Protein AF-A0A182IEP3-F1 (afdb_monomer)

Organism: Anopheles arabiensis (NCBI:txid7173)

Nearest PDB structures (foldseek):
  6s7x-assembly1_B  TM=7.080E-01  e=1.665E-01  Drosophila melanogaster
  6taq-assembly1_A  TM=7.705E-01  e=8.212E-01  Drosophila melanogaster
  8puh-assembly1_B  TM=6.294E-01  e=1.318E+00  Human T-cell leukemia virus type I
  4ph1-assembly3_C  TM=5.288E-01  e=9.828E+00  Bovine leukemia virus

Radius of gyration: 22.35 Å; Cα contacts (8 Å, |Δi|>4): 323; chains: 1; bounding box: 58×47×61 Å

Solvent-accessible surface area (backbone atoms only — not comparable to full-atom values): 13258 Å² total; per-residue (Å²): 131,85,78,82,77,79,76,49,74,64,20,59,51,36,58,76,75,45,78,85,70,59,65,77,39,44,55,57,52,88,52,34,67,60,46,51,49,53,51,55,52,50,34,66,50,36,61,57,49,62,70,56,48,50,54,37,48,66,72,20,39,31,71,57,39,32,63,76,38,46,67,47,69,74,72,68,58,58,56,67,60,50,52,48,52,48,38,76,72,33,45,68,93,57,50,69,59,29,38,31,25,42,63,58,34,60,77,69,68,56,67,59,51,81,47,63,42,79,47,78,47,90,90,77,46,74,49,78,29,75,81,9,30,37,29,56,53,74,47,54,31,88,97,38,80,90,55,66,44,80,46,68,77,32,31,33,34,86,66,76,85,50,73,68,42,67,44,62,38,68,62,47,29,73,74,35,78,87,48,52,85,53,97,67,75,60,44,70,77,43,57,63,61,65,49,85,12,57,78,51,36,84,45,68,44,76,76,47,75,50,71,88,51,96,91,49,80,71,48,66,33,33,78,52,78

Structure (mmCIF, N/CA/C/O backbone):
data_AF-A0A182IEP3-F1
#
_entry.id   AF-A0A182IEP3-F1
#
loop_
_atom_site.group_PDB
_atom_site.id
_atom_site.type_symbol
_atom_site.label_atom_id
_atom_site.label_alt_id
_atom_site.label_comp_id
_atom_site.label_asym_id
_atom_site.label_entity_id
_atom_site.label_seq_id
_atom_site.pdbx_PDB_ins_code
_atom_site.Cartn_x
_atom_site.Cartn_y
_atom_site.Cartn_z
_atom_site.occupancy
_atom_site.B_iso_or_equiv
_atom_site.auth_seq_id
_atom_site.auth_comp_id
_atom_site.auth_asym_id
_atom_site.auth_atom_id
_atom_site.pdbx_PDB_model_num
ATOM 1 N N . GLN A 1 1 ? 34.408 17.256 -21.294 1.00 32.12 1 GLN A N 1
ATOM 2 C CA . GLN A 1 1 ? 34.320 16.349 -22.455 1.00 32.12 1 GLN A CA 1
ATOM 3 C C . GLN A 1 1 ? 32.992 15.626 -22.332 1.00 32.12 1 GLN A C 1
ATOM 5 O O . GLN A 1 1 ? 32.860 14.790 -21.449 1.00 32.12 1 GLN A O 1
ATOM 10 N N . GLU A 1 2 ? 31.984 16.029 -23.106 1.00 37.38 2 GLU A N 1
ATOM 11 C CA . GLU A 1 2 ? 30.712 15.303 -23.179 1.00 37.38 2 GLU A CA 1
ATOM 12 C C . GLU A 1 2 ? 30.979 13.956 -23.853 1.00 37.38 2 GLU A C 1
ATOM 14 O O . GLU A 1 2 ? 31.401 13.904 -25.007 1.00 37.38 2 GLU A O 1
ATOM 19 N N . GLN A 1 3 ? 30.809 12.862 -23.113 1.00 38.88 3 GLN A N 1
ATOM 20 C CA . GLN A 1 3 ? 30.812 11.526 -23.694 1.00 38.88 3 GLN A CA 1
ATOM 21 C C . GLN A 1 3 ? 29.573 11.411 -24.585 1.00 38.88 3 GLN A C 1
ATOM 23 O O . GLN A 1 3 ? 28.452 11.309 -24.091 1.00 38.88 3 GLN A O 1
ATOM 28 N N . THR A 1 4 ? 29.760 11.447 -25.903 1.00 47.28 4 THR A N 1
ATOM 29 C CA . THR A 1 4 ? 28.703 11.108 -26.858 1.00 47.28 4 THR A CA 1
ATOM 30 C C . THR A 1 4 ? 28.400 9.623 -26.714 1.00 47.28 4 THR A C 1
ATOM 32 O O . THR A 1 4 ? 29.113 8.777 -27.252 1.00 47.28 4 THR A O 1
ATOM 35 N N . HIS A 1 5 ? 27.385 9.311 -25.914 1.00 63.06 5 HIS A N 1
ATOM 36 C CA . HIS A 1 5 ? 26.927 7.951 -25.681 1.00 63.06 5 HIS A CA 1
ATOM 37 C C . HIS A 1 5 ? 26.279 7.432 -26.970 1.00 63.06 5 HIS A C 1
ATOM 39 O O . HIS A 1 5 ? 25.159 7.808 -27.313 1.00 63.06 5 HIS A O 1
ATOM 45 N N . ASP A 1 6 ? 27.007 6.614 -27.730 1.00 79.56 6 ASP A N 1
ATOM 46 C CA . ASP A 1 6 ? 26.508 6.104 -29.003 1.00 79.56 6 ASP A CA 1
ATOM 47 C C . ASP A 1 6 ? 25.384 5.086 -28.742 1.00 79.56 6 ASP A C 1
ATOM 49 O O . ASP A 1 6 ? 25.556 4.111 -28.006 1.00 79.56 6 ASP A O 1
ATOM 53 N N . LEU A 1 7 ? 24.196 5.356 -29.288 1.00 83.50 7 LEU A N 1
ATOM 54 C CA . LEU A 1 7 ? 23.003 4.543 -29.050 1.00 83.50 7 LEU A CA 1
ATOM 55 C C . LEU A 1 7 ? 23.118 3.197 -29.771 1.00 83.50 7 LEU A C 1
ATOM 57 O O . LEU A 1 7 ? 23.489 3.128 -30.952 1.00 83.50 7 LEU A O 1
ATOM 61 N N . SER A 1 8 ? 22.704 2.126 -29.096 1.00 87.06 8 SER A N 1
ATOM 62 C CA . SER A 1 8 ? 22.656 0.794 -29.694 1.00 87.06 8 SER A CA 1
ATOM 63 C C . SER A 1 8 ? 21.635 0.729 -30.840 1.00 87.06 8 SER A C 1
ATOM 65 O O . SER A 1 8 ? 20.704 1.535 -30.936 1.00 87.06 8 SER A O 1
ATOM 67 N N . ARG A 1 9 ? 21.768 -0.275 -31.719 1.00 84.44 9 ARG A N 1
ATOM 68 C CA . ARG A 1 9 ? 20.775 -0.515 -32.782 1.00 84.44 9 ARG A CA 1
ATOM 69 C C . ARG A 1 9 ? 19.371 -0.747 -32.211 1.00 84.44 9 ARG A C 1
ATOM 71 O O . ARG A 1 9 ? 18.413 -0.220 -32.762 1.00 84.44 9 ARG A O 1
ATOM 78 N N . SER A 1 10 ? 19.257 -1.473 -31.095 1.00 83.38 10 SER A N 1
ATOM 79 C CA . SER A 1 10 ? 17.967 -1.723 -30.442 1.00 83.38 10 SER A CA 1
ATOM 80 C C . SER A 1 10 ? 17.358 -0.452 -29.849 1.00 83.38 10 SER A C 1
ATOM 82 O O . SER A 1 10 ? 16.161 -0.236 -30.011 1.00 83.38 10 SER A O 1
ATOM 84 N N . GLN A 1 11 ? 18.166 0.431 -29.253 1.00 87.19 11 GLN A N 1
ATOM 85 C CA . GLN A 1 11 ? 17.706 1.722 -28.727 1.00 87.19 11 GLN A CA 1
ATOM 86 C C . GLN A 1 11 ? 17.232 2.659 -29.843 1.00 87.19 11 GLN A C 1
ATOM 88 O O . GLN A 1 11 ? 16.184 3.292 -29.721 1.00 87.19 11 GLN A O 1
ATOM 93 N N . LYS A 1 12 ? 17.963 2.708 -30.967 1.00 83.44 12 LYS A N 1
ATOM 94 C CA . LYS A 1 12 ? 17.575 3.487 -32.156 1.00 83.44 12 LYS A CA 1
ATOM 95 C C . LYS A 1 12 ? 16.221 3.026 -32.711 1.00 83.44 12 LYS A C 1
ATOM 97 O O . LYS A 1 12 ? 15.381 3.867 -33.016 1.00 83.44 12 LYS A O 1
ATOM 102 N N . SER A 1 13 ? 15.983 1.714 -32.781 1.00 82.25 13 SER A N 1
ATOM 103 C CA . SER A 1 13 ? 14.684 1.158 -33.186 1.00 82.25 13 SER A CA 1
ATOM 104 C C . SER A 1 13 ? 13.578 1.412 -32.154 1.00 82.25 13 SER A C 1
ATOM 106 O O . SER A 1 13 ? 12.471 1.786 -32.534 1.00 82.25 13 SER A O 1
ATOM 108 N N . ALA A 1 14 ? 13.864 1.277 -30.855 1.00 80.44 14 ALA A N 1
ATOM 109 C CA . ALA A 1 14 ? 12.888 1.527 -29.791 1.00 80.44 14 ALA A CA 1
ATOM 110 C C . ALA A 1 14 ? 12.378 2.977 -29.807 1.00 80.44 14 ALA A C 1
ATOM 112 O O . ALA A 1 14 ? 11.176 3.201 -29.695 1.00 80.44 14 ALA A O 1
ATOM 113 N N . ARG A 1 15 ? 13.263 3.953 -30.061 1.00 85.50 15 ARG A N 1
ATOM 114 C CA . ARG A 1 15 ? 12.900 5.376 -30.205 1.00 85.50 15 ARG A CA 1
ATOM 115 C C . ARG A 1 15 ? 11.912 5.655 -31.348 1.00 85.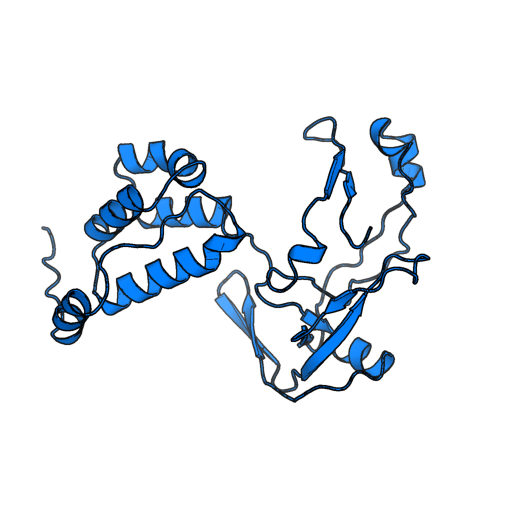50 15 ARG A C 1
ATOM 117 O O . ARG A 1 15 ? 11.228 6.670 -31.303 1.00 85.50 15 ARG A O 1
ATOM 124 N N . GLN A 1 16 ? 11.852 4.796 -32.370 1.00 80.69 16 GLN A N 1
ATOM 125 C CA . GLN A 1 16 ? 10.906 4.928 -33.488 1.00 80.69 16 GLN A CA 1
ATOM 126 C C . GLN A 1 16 ? 9.561 4.249 -33.204 1.00 80.69 16 GLN A C 1
ATOM 128 O O . GLN A 1 16 ? 8.537 4.673 -33.732 1.00 80.69 16 GLN A O 1
ATOM 133 N N . ALA A 1 17 ? 9.569 3.186 -32.397 1.00 72.94 17 ALA A N 1
ATOM 134 C CA . ALA A 1 17 ? 8.399 2.353 -32.135 1.00 72.94 17 ALA A CA 1
ATOM 135 C C . ALA A 1 17 ? 7.627 2.758 -30.867 1.00 72.94 17 ALA A C 1
ATOM 137 O O . ALA A 1 17 ? 6.420 2.544 -30.786 1.00 72.94 17 ALA A O 1
ATOM 138 N N . VAL A 1 18 ? 8.312 3.325 -29.873 1.00 74.81 18 VAL A N 1
ATOM 139 C CA . VAL A 1 18 ? 7.746 3.694 -28.570 1.00 74.81 18 VAL A CA 1
ATOM 140 C C . VAL A 1 18 ? 7.515 5.203 -28.524 1.00 74.81 18 VAL A C 1
ATOM 142 O O . VAL A 1 18 ? 8.372 5.979 -28.944 1.00 74.81 18 VAL A O 1
ATOM 145 N N . SER A 1 19 ? 6.363 5.636 -27.999 1.00 71.38 19 SER A N 1
ATOM 146 C CA . SER A 1 19 ? 6.093 7.065 -27.800 1.00 71.38 19 SER A CA 1
ATOM 147 C C . SER A 1 19 ? 7.169 7.689 -26.908 1.00 71.38 19 SER A C 1
ATOM 149 O O . SER A 1 19 ? 7.430 7.215 -25.804 1.00 71.38 19 SER A O 1
ATOM 151 N N . ALA A 1 20 ? 7.772 8.786 -27.369 1.00 72.12 20 ALA A N 1
ATOM 152 C CA . ALA A 1 20 ? 8.766 9.525 -26.592 1.00 72.12 20 ALA A CA 1
ATOM 153 C C . ALA A 1 20 ? 8.168 10.218 -25.349 1.00 72.12 20 ALA A C 1
ATOM 155 O O . ALA A 1 20 ? 8.898 10.573 -24.416 1.00 72.12 20 ALA A O 1
ATOM 156 N N . HIS A 1 21 ? 6.846 10.406 -25.334 1.00 79.12 21 HIS A N 1
ATOM 157 C CA . HIS A 1 21 ? 6.133 11.127 -24.288 1.00 79.12 21 HIS A CA 1
ATOM 158 C C . HIS A 1 21 ? 5.814 10.209 -23.109 1.00 79.12 21 HIS A C 1
ATOM 160 O O . HIS A 1 21 ? 5.352 9.084 -23.288 1.00 79.12 21 HIS A O 1
ATOM 166 N N . LEU A 1 22 ? 6.050 10.717 -21.902 1.00 89.25 22 LEU A N 1
ATOM 167 C CA . LEU A 1 22 ? 5.570 10.098 -20.670 1.00 89.25 22 LEU A CA 1
ATOM 168 C C . LEU A 1 22 ? 4.067 10.381 -20.505 1.00 89.25 22 LEU A C 1
ATOM 170 O O . LEU A 1 22 ? 3.599 11.410 -21.009 1.00 89.25 22 LEU A O 1
ATOM 174 N N . PRO A 1 23 ? 3.319 9.520 -19.793 1.00 90.50 23 PRO A N 1
ATOM 175 C CA . PRO A 1 23 ? 1.957 9.848 -19.385 1.00 90.50 23 PRO A CA 1
ATOM 176 C C . PRO A 1 23 ? 1.950 11.131 -18.544 1.00 90.50 23 PRO A C 1
ATOM 178 O O . PRO A 1 23 ? 2.917 11.425 -17.840 1.00 90.50 23 PRO A O 1
ATOM 181 N N . GLU A 1 24 ? 0.877 11.918 -18.628 1.00 95.44 24 GLU A N 1
ATOM 182 C CA . GLU A 1 24 ? 0.750 13.102 -17.778 1.00 95.44 24 GLU A CA 1
ATOM 183 C C . GLU A 1 24 ? 0.659 12.698 -16.305 1.00 95.44 24 GLU A C 1
ATOM 185 O O . GLU A 1 24 ? 0.008 11.715 -15.958 1.00 95.44 24 GLU A O 1
ATOM 190 N N . PHE A 1 25 ? 1.297 13.479 -15.435 1.00 94.75 25 PHE A N 1
ATOM 191 C CA . PHE A 1 25 ? 1.276 13.237 -13.998 1.00 94.75 25 PHE A CA 1
ATOM 192 C C . PHE A 1 25 ? 1.081 14.543 -13.237 1.00 94.75 25 PHE A C 1
ATOM 194 O O . PHE A 1 25 ? 1.951 15.416 -13.225 1.00 94.75 25 PHE A O 1
ATOM 201 N N . ASP A 1 26 ? -0.079 14.698 -12.604 1.00 93.94 26 ASP A N 1
ATOM 202 C CA . ASP A 1 26 ? -0.471 15.917 -11.891 1.00 93.94 26 ASP A CA 1
ATOM 203 C C . ASP A 1 26 ? -0.147 15.885 -10.386 1.00 93.94 26 ASP A C 1
ATOM 205 O O . ASP A 1 26 ? -0.320 16.890 -9.683 1.00 93.94 26 ASP A O 1
ATOM 209 N N . GLY A 1 27 ? 0.368 14.753 -9.901 1.00 86.62 27 GLY A N 1
ATOM 210 C CA . GLY A 1 27 ? 0.629 14.481 -8.490 1.00 86.62 27 GLY A CA 1
ATOM 211 C C . GLY A 1 27 ? -0.456 13.653 -7.803 1.00 86.62 27 GLY A C 1
ATOM 212 O O . GLY A 1 27 ? -0.490 13.647 -6.572 1.00 86.62 27 GLY A O 1
ATOM 213 N N . ASN A 1 28 ? -1.351 12.999 -8.552 1.00 82.81 28 ASN A N 1
ATOM 214 C CA . ASN A 1 28 ? -2.224 11.948 -8.036 1.00 82.81 28 ASN A CA 1
ATOM 215 C C . ASN A 1 28 ? -1.415 10.678 -7.701 1.00 82.81 28 ASN A C 1
ATOM 217 O O . ASN A 1 28 ? -0.901 10.034 -8.612 1.00 82.81 28 ASN A O 1
ATOM 221 N N . PRO A 1 29 ? -1.316 10.261 -6.430 1.00 76.19 29 PRO A N 1
ATOM 222 C CA . PRO A 1 29 ? -0.508 9.097 -6.073 1.00 76.19 29 PRO A CA 1
ATOM 223 C C . PRO A 1 29 ? -0.980 7.768 -6.685 1.00 76.19 29 PRO A C 1
ATOM 225 O O . PRO A 1 29 ? -0.173 6.855 -6.823 1.00 76.19 29 PRO A O 1
ATOM 228 N N . GLU A 1 30 ? -2.256 7.651 -7.083 1.00 74.38 30 GLU A N 1
ATOM 229 C CA . GLU A 1 30 ? -2.780 6.454 -7.769 1.00 74.38 30 GLU A CA 1
ATOM 230 C C . GLU A 1 30 ? -2.106 6.227 -9.136 1.00 74.38 30 GLU A C 1
ATOM 232 O O . GLU A 1 30 ? -1.932 5.085 -9.559 1.00 74.38 30 GLU A O 1
ATOM 237 N N . ASP A 1 31 ? -1.662 7.303 -9.792 1.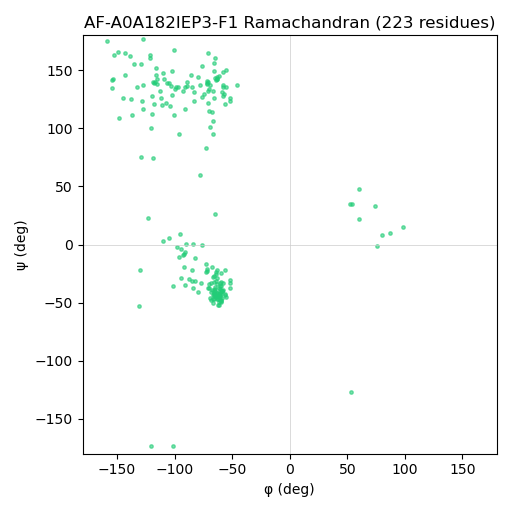00 81.75 31 ASP A N 1
ATOM 238 C CA . ASP A 1 31 ? -1.045 7.258 -11.121 1.00 81.75 31 ASP A CA 1
ATOM 239 C C . ASP A 1 31 ? 0.489 7.131 -11.058 1.00 81.75 31 ASP A C 1
ATOM 241 O O . ASP A 1 31 ? 1.141 6.909 -12.083 1.00 81.75 31 ASP A O 1
ATOM 245 N N . TRP A 1 32 ? 1.085 7.245 -9.860 1.00 86.12 32 TRP A N 1
ATOM 246 C CA . TRP A 1 32 ? 2.540 7.272 -9.681 1.00 86.12 32 TRP A CA 1
ATOM 247 C C . TRP A 1 32 ? 3.214 6.000 -10.194 1.00 86.12 32 TRP A C 1
ATOM 249 O O . TRP A 1 32 ? 4.160 6.086 -10.972 1.00 86.12 32 TRP A O 1
ATOM 259 N N . SER A 1 33 ? 2.711 4.820 -9.815 1.00 77.56 33 SER A N 1
ATOM 260 C CA . SER A 1 33 ? 3.327 3.544 -10.206 1.00 77.56 33 SER A CA 1
ATOM 261 C C . SER A 1 33 ? 3.347 3.349 -11.723 1.00 77.56 33 SER A C 1
ATOM 263 O O . SER A 1 33 ? 4.326 2.842 -12.264 1.00 77.56 33 SER A O 1
ATOM 265 N N . HIS A 1 34 ? 2.290 3.776 -12.422 1.00 78.50 34 HIS A N 1
ATOM 266 C CA . HIS A 1 34 ? 2.249 3.721 -13.882 1.00 78.50 34 HIS A CA 1
ATOM 267 C C . HIS A 1 34 ? 3.229 4.722 -14.506 1.00 78.50 34 HIS A C 1
ATOM 269 O O . HIS A 1 34 ? 3.994 4.361 -15.402 1.00 78.50 34 HIS A O 1
ATOM 275 N N . PHE A 1 35 ? 3.245 5.960 -14.007 1.00 89.44 35 PHE A N 1
ATOM 276 C CA . PHE A 1 35 ? 4.158 6.999 -14.476 1.00 89.44 35 PHE A CA 1
ATOM 277 C C . PHE A 1 35 ? 5.632 6.606 -14.296 1.00 89.44 35 PHE A C 1
ATOM 279 O O . PHE A 1 35 ? 6.418 6.715 -15.239 1.00 89.44 35 PHE A O 1
ATOM 286 N N . GLU A 1 36 ? 5.996 6.118 -13.109 1.00 87.31 36 GLU A N 1
ATOM 287 C CA . GLU A 1 36 ? 7.353 5.695 -12.760 1.00 87.31 36 GLU A CA 1
ATOM 288 C C . GLU A 1 36 ? 7.805 4.493 -13.597 1.00 87.31 36 GLU A C 1
ATOM 290 O O . GLU A 1 36 ? 8.888 4.537 -14.182 1.00 87.31 36 GLU A O 1
ATOM 295 N N . ALA A 1 37 ? 6.954 3.472 -13.757 1.00 77.75 37 ALA A N 1
ATOM 296 C CA . ALA A 1 37 ? 7.257 2.322 -14.609 1.00 77.75 37 ALA A CA 1
ATOM 297 C C . ALA A 1 37 ? 7.480 2.744 -16.069 1.00 77.75 37 ALA A C 1
ATOM 299 O O . ALA A 1 37 ? 8.497 2.398 -16.671 1.00 77.75 37 ALA A O 1
ATOM 300 N N . CYS A 1 38 ? 6.584 3.566 -16.629 1.00 81.19 38 CYS A N 1
ATOM 301 C CA . CYS A 1 38 ? 6.762 4.098 -17.978 1.00 81.19 38 CYS A CA 1
ATOM 302 C C . CYS A 1 38 ? 8.057 4.907 -18.103 1.00 81.19 38 CYS A C 1
ATOM 304 O O . CYS A 1 38 ? 8.746 4.797 -19.119 1.00 81.19 38 CYS A O 1
ATOM 306 N N . PHE A 1 39 ? 8.417 5.700 -17.093 1.00 90.31 39 PHE A N 1
ATOM 307 C CA . PHE A 1 39 ? 9.671 6.445 -17.078 1.00 90.31 39 PHE A CA 1
ATOM 308 C C . PHE A 1 39 ? 10.897 5.524 -17.113 1.00 90.31 39 PHE A C 1
ATOM 310 O O . PHE A 1 39 ? 11.760 5.700 -17.981 1.00 90.31 39 PHE A O 1
ATOM 317 N N . GLU A 1 40 ? 10.970 4.536 -16.222 1.00 86.44 40 GLU A N 1
ATOM 318 C CA . GLU A 1 40 ? 12.113 3.623 -16.104 1.00 86.44 40 GLU A CA 1
ATOM 319 C C . GLU A 1 40 ? 12.259 2.723 -17.341 1.00 86.44 40 GLU A C 1
ATOM 321 O O . GLU A 1 40 ? 13.348 2.624 -17.922 1.00 86.44 40 GLU A O 1
ATOM 326 N N . GLU A 1 41 ? 11.155 2.128 -17.802 1.00 78.56 41 GLU A N 1
ATOM 327 C CA . GLU A 1 41 ? 11.138 1.239 -18.966 1.00 78.56 41 GLU A CA 1
ATOM 328 C C . GLU A 1 41 ? 11.590 1.969 -20.227 1.00 78.56 41 GLU A C 1
ATOM 330 O O . GLU A 1 41 ? 12.515 1.528 -20.912 1.00 78.56 41 GLU A O 1
ATOM 335 N N . THR A 1 42 ? 10.986 3.120 -20.524 1.00 84.50 42 THR A N 1
ATOM 336 C CA . THR A 1 42 ? 11.323 3.883 -21.734 1.00 84.50 42 THR A CA 1
ATOM 337 C C . THR A 1 42 ? 12.724 4.484 -21.665 1.00 84.50 42 THR A C 1
ATOM 339 O O . THR A 1 42 ? 13.407 4.531 -22.685 1.00 84.50 42 THR A O 1
ATOM 342 N N . THR A 1 43 ? 13.205 4.883 -20.482 1.00 87.94 43 THR A N 1
ATOM 343 C CA . THR A 1 43 ? 14.595 5.333 -20.290 1.00 87.94 43 THR A CA 1
ATOM 344 C C . THR A 1 43 ? 15.583 4.242 -20.671 1.00 87.94 43 THR A C 1
ATOM 346 O O . THR A 1 43 ? 16.492 4.482 -21.469 1.00 87.94 43 THR A O 1
ATOM 349 N N . LYS A 1 44 ? 15.372 3.026 -20.162 1.00 85.50 44 LYS A N 1
ATOM 350 C CA . LYS A 1 44 ? 16.240 1.879 -20.436 1.00 85.50 44 LYS A CA 1
ATOM 351 C C . LYS A 1 44 ? 16.142 1.422 -21.892 1.00 85.50 44 LYS A C 1
ATOM 353 O O . LYS A 1 44 ? 17.168 1.226 -22.544 1.00 85.50 44 LYS A O 1
ATOM 358 N N . LEU A 1 45 ? 14.920 1.270 -22.405 1.00 77.12 45 LEU A N 1
ATOM 359 C CA . LEU A 1 45 ? 14.650 0.773 -23.757 1.00 77.12 45 LEU A CA 1
ATOM 360 C C . LEU A 1 45 ? 15.161 1.728 -24.839 1.00 77.12 45 LEU A C 1
ATOM 362 O O . LEU A 1 45 ? 15.764 1.279 -25.812 1.00 77.12 45 LEU A O 1
ATOM 366 N N . CYS A 1 46 ? 14.958 3.034 -24.666 1.00 85.06 46 CYS A N 1
ATOM 367 C CA . CYS A 1 46 ? 15.343 4.044 -25.653 1.00 85.06 46 CYS A CA 1
ATOM 368 C C . CYS A 1 46 ? 16.744 4.623 -25.415 1.00 85.06 46 CYS A C 1
ATOM 370 O O . CYS A 1 46 ? 17.244 5.359 -26.269 1.00 85.06 46 CYS A O 1
ATOM 372 N N . GLY A 1 47 ? 17.381 4.317 -24.280 1.00 86.56 47 GLY A N 1
ATOM 373 C CA . GLY A 1 47 ? 18.674 4.888 -23.903 1.00 86.56 47 GLY A CA 1
ATOM 374 C C . GLY A 1 47 ? 18.607 6.407 -23.787 1.00 86.56 47 GLY A C 1
ATOM 375 O O . GLY A 1 47 ? 19.398 7.100 -24.424 1.00 86.56 47 GLY A O 1
ATOM 376 N N . TYR A 1 48 ? 17.603 6.936 -23.086 1.00 89.50 48 TYR A N 1
ATOM 377 C CA . TYR A 1 48 ? 17.506 8.380 -22.872 1.00 89.50 48 TYR A CA 1
ATOM 378 C C . TYR A 1 48 ? 18.592 8.850 -21.905 1.00 89.50 48 TYR A C 1
ATOM 380 O O . TYR A 1 48 ? 18.791 8.258 -20.847 1.00 89.50 48 TYR A O 1
ATOM 388 N N . SER A 1 49 ? 19.279 9.925 -22.282 1.00 90.50 49 SER A N 1
ATOM 389 C CA . SER A 1 49 ? 20.201 10.642 -21.405 1.00 90.50 49 SER A CA 1
ATOM 390 C C . SER A 1 49 ? 19.452 11.403 -20.311 1.00 90.50 49 SER A C 1
ATOM 392 O O . SER A 1 49 ? 18.253 11.676 -20.423 1.00 90.50 49 SER A O 1
ATOM 394 N N . ASP A 1 50 ? 20.178 11.829 -19.279 1.00 89.94 50 ASP A N 1
ATOM 395 C CA . ASP A 1 50 ? 19.613 12.644 -18.202 1.00 89.94 50 ASP A CA 1
ATOM 396 C C . ASP A 1 50 ? 18.950 13.923 -18.728 1.00 89.94 50 ASP A C 1
ATOM 398 O O . ASP A 1 50 ? 17.838 14.259 -18.323 1.00 89.94 50 ASP A O 1
ATOM 402 N N . GLY A 1 51 ? 19.583 14.604 -19.689 1.00 89.00 51 GLY A N 1
ATOM 403 C CA . GLY A 1 51 ? 19.034 15.815 -20.304 1.00 89.00 51 GLY A CA 1
ATOM 404 C C . GLY A 1 51 ? 17.730 15.560 -21.066 1.00 89.00 51 GLY A C 1
ATOM 405 O O . GLY A 1 51 ? 16.773 16.329 -20.940 1.00 89.00 51 GLY A O 1
ATOM 406 N N . GLU A 1 52 ? 17.657 14.451 -21.807 1.00 90.62 52 GLU A N 1
ATOM 407 C CA . GLU A 1 52 ? 16.433 14.034 -22.501 1.00 90.62 52 GLU A CA 1
ATOM 408 C C . GLU A 1 52 ? 15.319 13.708 -21.499 1.00 90.62 52 GLU A C 1
ATOM 410 O O . GLU A 1 52 ? 14.186 14.162 -21.655 1.00 90.62 52 GLU A O 1
ATOM 415 N N . ASN A 1 53 ? 15.637 12.990 -20.425 1.00 92.81 53 ASN A N 1
ATOM 416 C CA . ASN A 1 53 ? 14.675 12.646 -19.384 1.00 92.81 53 ASN A CA 1
ATOM 417 C C . ASN A 1 53 ? 14.161 13.862 -18.613 1.00 92.81 53 ASN A C 1
ATOM 419 O O . ASN A 1 53 ? 12.958 13.959 -18.367 1.00 92.81 53 ASN A O 1
ATOM 423 N N . VAL A 1 54 ? 15.016 14.840 -18.311 1.00 91.94 54 VAL A N 1
ATOM 424 C CA . VAL A 1 54 ? 14.576 16.112 -17.717 1.00 91.94 54 VAL A CA 1
ATOM 425 C C . VAL A 1 54 ? 13.603 16.841 -18.648 1.00 91.94 54 VAL A C 1
ATOM 427 O O . VAL A 1 54 ? 12.585 17.365 -18.186 1.00 91.94 54 VAL A O 1
ATOM 430 N N . ALA A 1 55 ? 13.857 16.855 -19.960 1.00 90.56 55 ALA A N 1
ATOM 431 C CA . ALA A 1 55 ? 12.939 17.458 -20.926 1.00 90.56 55 ALA A CA 1
ATOM 432 C C . ALA A 1 55 ? 11.581 16.734 -20.966 1.00 90.56 55 ALA A C 1
ATOM 434 O O . ALA A 1 55 ? 10.537 17.390 -20.974 1.00 90.56 55 ALA A O 1
ATOM 435 N N . ARG A 1 56 ? 11.584 15.397 -20.914 1.00 93.12 56 ARG A N 1
ATOM 436 C CA . ARG A 1 56 ? 10.366 14.568 -20.870 1.00 93.12 56 ARG A CA 1
ATOM 437 C C . ARG A 1 56 ? 9.548 14.825 -19.603 1.00 93.12 56 ARG A C 1
ATOM 439 O O . ARG A 1 56 ? 8.340 15.041 -19.687 1.00 93.12 56 ARG A O 1
ATOM 446 N N . LEU A 1 57 ? 10.203 14.903 -18.442 1.00 93.44 57 LEU A N 1
ATOM 447 C CA . LEU A 1 57 ? 9.554 15.241 -17.170 1.00 93.44 57 LEU A CA 1
ATOM 448 C C . LEU A 1 57 ? 8.930 16.644 -17.204 1.00 93.44 57 LEU A C 1
ATOM 450 O O . LEU A 1 57 ? 7.790 16.820 -16.784 1.00 93.44 57 LEU A O 1
ATOM 454 N N . ARG A 1 58 ? 9.615 17.648 -17.771 1.00 90.94 58 ARG A N 1
ATOM 455 C CA . ARG A 1 58 ? 9.059 19.012 -17.910 1.00 90.94 58 ARG A CA 1
ATOM 456 C C . ARG A 1 58 ? 7.754 19.054 -18.706 1.00 90.94 58 ARG A C 1
ATOM 458 O O . ARG A 1 58 ? 6.916 19.912 -18.440 1.00 90.94 58 ARG A O 1
ATOM 465 N N . GLN A 1 59 ? 7.595 18.171 -19.689 1.00 91.75 59 GLN A N 1
ATOM 466 C CA . GLN A 1 59 ? 6.388 18.110 -20.513 1.00 91.75 59 GLN A CA 1
ATOM 467 C C . GLN A 1 59 ? 5.246 17.381 -19.798 1.00 91.75 59 GLN A C 1
ATOM 469 O O . GLN A 1 59 ? 4.103 17.840 -19.850 1.00 91.75 59 GLN A O 1
ATOM 474 N N . ALA A 1 60 ? 5.568 16.285 -19.113 1.00 94.81 60 ALA A N 1
ATOM 475 C CA . ALA A 1 60 ? 4.592 15.372 -18.533 1.00 94.81 60 ALA A CA 1
ATOM 476 C C . ALA A 1 60 ? 4.077 15.791 -17.148 1.00 94.81 60 ALA A C 1
ATOM 478 O O . ALA A 1 60 ? 2.920 15.535 -16.818 1.00 94.81 60 ALA A O 1
ATOM 479 N N . LEU A 1 61 ? 4.899 16.468 -16.339 1.00 96.00 61 LEU A N 1
ATOM 480 C CA . LEU A 1 61 ? 4.507 16.891 -14.994 1.00 96.00 61 LEU A CA 1
ATOM 481 C C . LEU A 1 61 ? 3.542 18.083 -15.037 1.00 96.00 61 LEU A C 1
ATOM 483 O O . LEU A 1 61 ? 3.824 19.118 -15.648 1.00 96.00 61 LEU A O 1
ATOM 487 N N . LYS A 1 62 ? 2.425 17.966 -14.319 1.00 95.81 62 LYS A N 1
ATOM 488 C CA . LYS A 1 62 ? 1.386 18.993 -14.153 1.00 95.81 62 LYS A CA 1
ATOM 489 C C . LYS A 1 62 ? 1.101 19.233 -12.668 1.00 95.81 62 LYS A C 1
ATOM 491 O O . LYS A 1 62 ? 1.664 18.582 -11.790 1.00 95.81 62 LYS A O 1
ATOM 496 N N . GLY A 1 63 ? 0.226 20.194 -12.374 1.00 95.00 63 GLY A N 1
ATOM 497 C CA . GLY A 1 63 ? -0.407 20.325 -11.059 1.00 95.00 63 GLY A CA 1
ATOM 498 C C . GLY A 1 63 ? 0.559 20.371 -9.866 1.00 95.00 63 GLY A C 1
ATOM 499 O O . GLY A 1 63 ? 1.458 21.215 -9.801 1.00 95.00 63 GLY A O 1
ATOM 500 N N . LYS A 1 64 ? 0.322 19.492 -8.887 1.00 90.50 64 LYS A N 1
ATOM 501 C CA . LYS A 1 64 ? 1.117 19.369 -7.656 1.00 90.50 64 LYS A CA 1
ATOM 502 C C . LYS A 1 64 ? 2.500 18.788 -7.941 1.00 90.50 64 LYS A C 1
ATOM 504 O O . LYS A 1 64 ? 3.469 19.266 -7.354 1.00 90.50 64 LYS A O 1
ATOM 509 N N . ALA A 1 65 ? 2.596 17.829 -8.863 1.00 92.62 65 ALA A N 1
ATOM 510 C CA . ALA A 1 65 ? 3.867 17.211 -9.225 1.00 92.62 65 ALA A CA 1
ATOM 511 C C . ALA A 1 65 ? 4.852 18.222 -9.811 1.00 92.62 65 ALA A C 1
ATOM 513 O O . ALA A 1 65 ? 5.984 18.325 -9.341 1.00 92.62 65 ALA A O 1
ATOM 514 N N . LEU A 1 66 ? 4.400 19.059 -10.751 1.00 93.81 66 LEU A N 1
ATOM 515 C CA . LEU A 1 66 ? 5.243 20.113 -11.316 1.00 93.81 66 LEU A CA 1
ATOM 516 C C . LEU A 1 66 ? 5.713 21.100 -10.241 1.00 93.81 66 LEU A C 1
ATOM 518 O O . LEU A 1 66 ? 6.890 21.453 -10.213 1.00 93.81 66 LEU A O 1
ATOM 522 N N . LYS A 1 67 ? 4.819 21.525 -9.338 1.00 91.62 67 LYS A N 1
ATOM 523 C CA . LYS A 1 67 ? 5.154 22.461 -8.250 1.00 91.62 67 LYS A CA 1
ATOM 524 C C . LYS A 1 67 ? 6.229 21.904 -7.312 1.00 91.62 67 LYS A C 1
ATOM 526 O O . LYS A 1 67 ? 7.104 22.664 -6.906 1.00 91.62 67 LYS A O 1
ATOM 531 N N . ALA A 1 68 ? 6.196 20.604 -7.012 1.00 88.75 68 ALA A N 1
ATOM 532 C CA . ALA A 1 68 ? 7.144 19.954 -6.102 1.00 88.75 68 ALA A CA 1
ATOM 533 C C . ALA A 1 68 ? 8.599 19.990 -6.607 1.00 88.75 68 ALA A C 1
ATOM 535 O O . ALA A 1 68 ? 9.532 20.135 -5.816 1.00 88.75 68 ALA A O 1
ATOM 536 N N . VAL A 1 69 ? 8.804 19.919 -7.927 1.00 90.56 69 VAL A N 1
ATOM 537 C CA . VAL A 1 69 ? 10.143 19.901 -8.547 1.00 90.56 69 VAL A CA 1
ATOM 538 C C . VAL A 1 69 ? 10.489 21.171 -9.325 1.00 90.56 69 VAL A C 1
ATOM 540 O O . VAL A 1 69 ? 11.571 21.273 -9.901 1.00 90.56 69 VAL A O 1
ATOM 543 N N . GLN A 1 70 ? 9.612 22.177 -9.335 1.00 87.00 70 GLN A N 1
ATOM 544 C CA . GLN A 1 70 ? 9.775 23.382 -10.155 1.00 87.00 70 GLN A CA 1
ATOM 545 C C . GLN A 1 70 ? 11.054 24.175 -9.837 1.00 87.00 70 GLN A C 1
ATOM 547 O O . GLN A 1 70 ? 11.650 24.783 -10.726 1.00 87.00 70 GLN A O 1
ATOM 552 N N . SER A 1 71 ? 11.478 24.228 -8.571 1.00 80.88 71 SER A N 1
ATOM 553 C CA . SER A 1 71 ? 12.741 24.870 -8.175 1.00 80.88 71 SER A CA 1
ATOM 554 C C . SER A 1 71 ? 13.952 24.120 -8.735 1.00 80.88 71 SER A C 1
ATOM 556 O O . SER A 1 71 ? 14.833 24.751 -9.316 1.00 80.88 71 SER A O 1
ATOM 558 N N . ARG A 1 72 ? 13.937 22.788 -8.642 1.00 80.88 72 ARG A N 1
ATOM 559 C CA . ARG A 1 72 ? 14.998 21.878 -9.101 1.00 80.88 72 ARG A CA 1
ATOM 560 C C . ARG A 1 72 ? 15.151 21.895 -10.618 1.00 80.88 72 ARG A C 1
ATOM 562 O O . ARG A 1 72 ? 16.235 22.126 -11.149 1.00 80.88 72 ARG A O 1
ATOM 569 N N . LEU A 1 73 ? 14.019 21.813 -11.323 1.00 81.44 73 LEU A N 1
ATOM 570 C CA . LEU A 1 73 ? 13.956 21.915 -12.781 1.00 81.44 73 LEU A CA 1
ATOM 571 C C . LEU A 1 73 ? 14.483 23.257 -13.303 1.00 81.44 73 LEU A C 1
ATOM 573 O O . LEU A 1 73 ? 15.044 23.289 -14.396 1.00 81.44 73 LEU A O 1
ATOM 577 N N . ARG A 1 74 ? 14.309 24.358 -12.555 1.00 77.25 74 ARG A N 1
ATOM 578 C CA . ARG A 1 74 ? 14.833 25.688 -12.926 1.00 77.25 74 ARG A CA 1
ATOM 579 C C . ARG A 1 74 ? 16.332 25.834 -12.679 1.00 77.25 74 ARG A C 1
ATOM 581 O O . ARG A 1 74 ? 16.985 26.551 -13.427 1.00 77.25 74 ARG A O 1
ATOM 588 N N . ARG A 1 75 ? 16.857 25.174 -11.646 1.00 74.00 75 ARG A N 1
ATOM 589 C CA . ARG A 1 75 ? 18.273 25.228 -11.248 1.00 74.00 75 ARG A CA 1
ATOM 590 C C . ARG A 1 75 ? 19.165 24.285 -12.060 1.00 74.00 75 ARG A C 1
ATOM 592 O O . ARG A 1 75 ? 20.378 24.425 -11.992 1.00 74.00 75 ARG A O 1
ATOM 599 N N . GLY A 1 76 ? 18.572 23.379 -12.843 1.00 67.56 76 GLY A N 1
ATOM 600 C CA . GLY A 1 76 ? 19.317 22.391 -13.625 1.00 67.56 76 GLY A CA 1
ATOM 601 C C . GLY A 1 76 ? 19.900 21.277 -12.756 1.00 67.56 76 GLY A C 1
ATOM 602 O O . GLY A 1 76 ? 20.989 20.798 -13.045 1.00 67.56 76 GLY A O 1
ATOM 603 N N . GLU A 1 77 ? 19.201 20.909 -11.678 1.00 70.62 77 GLU A N 1
ATOM 604 C CA . GLU A 1 77 ? 19.617 19.820 -10.786 1.00 70.62 77 GLU A CA 1
ATOM 605 C C . GLU A 1 77 ? 19.592 18.456 -11.494 1.00 70.62 77 GLU A C 1
ATOM 607 O O . GLU A 1 77 ? 18.897 18.266 -12.500 1.00 70.62 77 GLU A O 1
ATOM 612 N N . HIS A 1 78 ? 20.382 17.514 -10.972 1.00 84.00 78 HIS A N 1
ATOM 613 C CA . HIS A 1 78 ? 20.553 16.185 -11.552 1.00 84.00 78 HIS A CA 1
ATOM 614 C C . HIS A 1 78 ? 19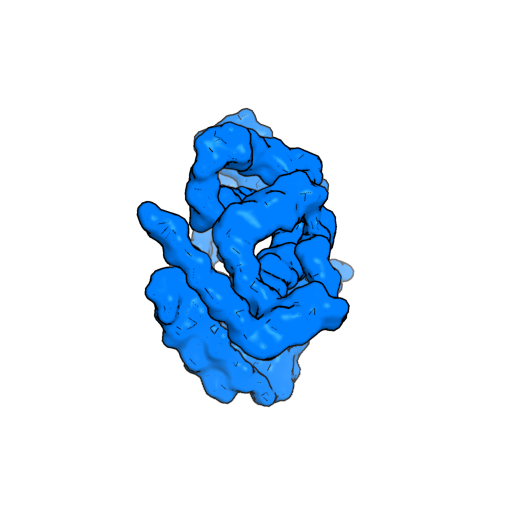.223 15.419 -11.594 1.00 84.00 78 HIS A C 1
ATOM 616 O O . HIS A 1 78 ? 18.394 15.523 -10.688 1.00 84.00 78 HIS A O 1
ATOM 622 N N . LEU A 1 79 ? 19.025 14.613 -12.645 1.00 88.12 79 LEU A N 1
ATOM 623 C CA . LEU A 1 79 ? 17.809 13.814 -12.843 1.00 88.12 79 LEU A CA 1
ATOM 624 C C . LEU A 1 79 ? 17.455 12.971 -11.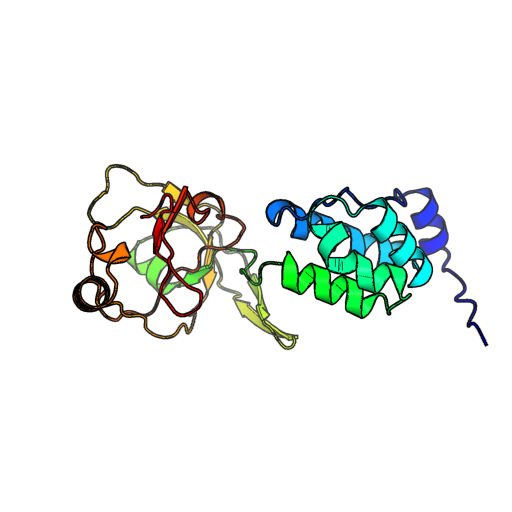607 1.00 88.12 79 LEU A C 1
ATOM 626 O O . LEU A 1 79 ? 16.278 12.843 -11.266 1.00 88.12 79 LEU A O 1
ATOM 630 N N . SER A 1 80 ? 18.472 12.439 -10.927 1.00 86.19 80 SER A N 1
ATOM 631 C CA . SER A 1 80 ? 18.332 11.664 -9.695 1.00 86.19 80 SER A CA 1
ATOM 632 C C . SER A 1 80 ? 17.576 12.422 -8.604 1.00 86.19 80 SER A C 1
ATOM 634 O O . SER A 1 80 ? 16.650 11.868 -8.023 1.00 86.19 80 SER A O 1
ATOM 636 N N . GLU A 1 81 ? 17.891 13.699 -8.375 1.00 85.62 81 GLU A N 1
ATOM 637 C CA . GLU A 1 81 ? 17.265 14.517 -7.325 1.00 85.62 81 GLU A CA 1
ATOM 638 C C . GLU A 1 81 ? 15.803 14.856 -7.653 1.00 85.62 81 GLU A C 1
ATOM 640 O O . GLU A 1 81 ? 14.944 14.942 -6.768 1.00 85.62 81 GLU A O 1
ATOM 645 N N . ILE A 1 82 ? 15.499 15.038 -8.943 1.00 90.25 82 ILE A N 1
ATOM 646 C CA . ILE A 1 82 ? 14.133 15.276 -9.422 1.00 90.25 82 ILE A CA 1
ATOM 647 C C . ILE A 1 82 ? 13.284 14.025 -9.191 1.00 90.25 82 ILE A C 1
ATOM 649 O O . ILE A 1 82 ? 12.202 14.124 -8.610 1.00 90.25 82 ILE A O 1
ATOM 653 N N . MET A 1 83 ? 13.777 12.860 -9.617 1.00 90.25 83 MET A N 1
ATOM 654 C CA . MET A 1 83 ? 13.071 11.589 -9.449 1.00 90.25 83 MET A CA 1
ATOM 655 C C . MET A 1 83 ? 12.919 11.212 -7.978 1.00 90.25 83 MET A C 1
ATOM 657 O O . MET A 1 83 ? 11.837 10.799 -7.575 1.00 90.25 83 MET A O 1
ATOM 661 N N . GLU A 1 84 ? 13.948 11.432 -7.159 1.00 85.06 84 GLU A N 1
ATOM 662 C CA . GLU A 1 84 ? 13.881 11.218 -5.713 1.00 85.06 84 GLU A CA 1
ATOM 663 C C . GLU A 1 84 ? 12.830 12.121 -5.061 1.00 85.06 84 GLU A C 1
ATOM 665 O O . GLU A 1 84 ? 12.005 11.651 -4.283 1.00 85.06 84 GLU A O 1
ATOM 670 N N . THR A 1 85 ? 12.782 13.406 -5.425 1.00 86.69 85 THR A N 1
ATOM 671 C CA . THR A 1 85 ? 11.751 14.318 -4.907 1.00 86.69 85 THR A CA 1
ATOM 672 C C . THR A 1 85 ? 10.350 13.839 -5.279 1.00 86.69 85 THR A C 1
ATOM 674 O O . THR A 1 85 ? 9.455 13.851 -4.433 1.00 86.69 85 THR A O 1
ATOM 677 N N . LEU A 1 86 ? 10.135 13.423 -6.530 1.00 90.12 86 LEU A N 1
ATOM 678 C CA . LEU A 1 86 ? 8.836 12.920 -6.976 1.00 90.12 86 LEU A CA 1
ATOM 679 C C . LEU A 1 86 ? 8.457 11.621 -6.252 1.00 90.12 86 LEU A C 1
ATOM 681 O O . LEU A 1 86 ? 7.333 11.516 -5.764 1.00 90.12 86 LEU A O 1
ATOM 685 N N . ARG A 1 87 ? 9.403 10.688 -6.104 1.00 85.50 87 ARG A N 1
ATOM 686 C CA . ARG A 1 87 ? 9.215 9.433 -5.371 1.00 85.50 87 ARG A CA 1
ATOM 687 C C . ARG A 1 87 ? 8.884 9.697 -3.905 1.00 85.50 87 ARG A C 1
ATOM 689 O O . ARG A 1 87 ? 7.857 9.239 -3.440 1.00 85.50 87 ARG A O 1
ATOM 696 N N . ASN A 1 88 ? 9.642 10.541 -3.215 1.00 79.00 88 ASN A N 1
ATOM 697 C CA . ASN A 1 88 ? 9.385 10.865 -1.807 1.00 79.00 88 ASN A CA 1
ATOM 698 C C . ASN A 1 88 ? 8.060 11.620 -1.596 1.00 79.00 88 ASN A C 1
ATOM 700 O O . ASN A 1 88 ? 7.472 11.561 -0.520 1.00 79.00 88 ASN A O 1
ATOM 704 N N . THR A 1 89 ? 7.590 12.361 -2.605 1.00 81.94 89 THR A N 1
ATOM 705 C CA . THR A 1 89 ? 6.370 13.179 -2.487 1.00 81.94 89 THR A CA 1
ATOM 706 C C . THR A 1 89 ? 5.107 12.421 -2.906 1.00 81.94 89 THR A C 1
ATOM 708 O O . THR A 1 89 ? 4.042 12.652 -2.334 1.00 81.94 89 THR A O 1
ATOM 711 N N . PHE A 1 90 ? 5.200 11.546 -3.910 1.00 84.50 90 PHE A N 1
ATOM 712 C CA . PHE A 1 90 ? 4.042 10.894 -4.538 1.00 84.50 90 PHE A CA 1
ATOM 713 C C . PHE A 1 90 ? 4.166 9.377 -4.662 1.00 84.50 90 PHE A C 1
ATOM 715 O O . PHE A 1 90 ? 3.147 8.693 -4.749 1.00 84.50 90 PHE A O 1
ATOM 722 N N . GLY A 1 91 ? 5.388 8.852 -4.639 1.00 68.31 91 GLY A N 1
ATOM 723 C CA . GLY A 1 91 ? 5.650 7.437 -4.439 1.00 68.31 91 GLY A CA 1
ATOM 724 C C . GLY A 1 91 ? 5.391 7.096 -2.988 1.00 68.31 91 GLY A C 1
ATOM 725 O O . GLY A 1 91 ? 6.294 7.092 -2.159 1.00 68.31 91 GLY A O 1
ATOM 726 N N . HIS A 1 92 ? 4.126 6.849 -2.657 1.00 60.62 92 HIS A N 1
ATOM 727 C CA . HIS A 1 92 ? 3.803 6.300 -1.354 1.00 60.62 92 HIS A CA 1
ATOM 728 C C . HIS A 1 92 ? 4.661 5.054 -1.122 1.00 60.62 92 HIS A C 1
ATOM 730 O O . HIS A 1 92 ? 4.583 4.094 -1.883 1.00 60.62 92 HIS A O 1
ATOM 736 N N . GLU A 1 93 ? 5.419 5.060 -0.026 1.00 53.59 93 GLU A N 1
ATOM 737 C CA . GLU A 1 93 ? 6.143 3.918 0.547 1.00 53.59 93 GLU A CA 1
ATOM 738 C C . GLU A 1 93 ? 5.186 2.810 1.045 1.00 53.59 93 GLU A C 1
ATOM 740 O O . GLU A 1 93 ? 5.474 2.068 1.981 1.00 53.59 93 GLU A O 1
ATOM 745 N N . GLY A 1 94 ? 3.988 2.716 0.469 1.00 58.47 94 GLY A N 1
ATOM 746 C CA . GLY A 1 94 ? 3.085 1.609 0.695 1.00 58.47 94 GLY A CA 1
ATOM 747 C C . GLY A 1 94 ? 3.554 0.426 -0.132 1.00 58.47 94 GLY A C 1
ATOM 748 O O . GLY A 1 94 ? 3.899 0.575 -1.304 1.00 58.47 94 GLY A O 1
ATOM 749 N N . SER A 1 95 ? 3.524 -0.768 0.460 1.00 69.12 95 SER A N 1
ATOM 750 C CA . SER A 1 95 ? 3.606 -2.004 -0.319 1.00 69.12 95 SER A CA 1
ATOM 751 C C . SER A 1 95 ? 2.660 -1.900 -1.524 1.00 69.12 95 SER A C 1
ATOM 753 O O . SER A 1 95 ? 1.541 -1.397 -1.394 1.00 69.12 95 SER A O 1
ATOM 755 N N . SER A 1 96 ? 3.094 -2.342 -2.705 1.00 76.56 96 SER A N 1
ATOM 756 C CA . SER A 1 96 ? 2.222 -2.373 -3.887 1.00 76.56 96 SER A CA 1
ATOM 757 C C . SER A 1 96 ? 1.161 -3.468 -3.780 1.00 76.56 96 SER A C 1
ATOM 759 O O . SER A 1 96 ? 0.133 -3.391 -4.445 1.00 76.56 96 SER A O 1
ATOM 761 N N . ILE A 1 97 ? 1.407 -4.476 -2.938 1.00 86.31 97 ILE A N 1
ATOM 762 C CA . ILE A 1 97 ? 0.582 -5.675 -2.818 1.00 86.31 97 ILE A CA 1
ATOM 763 C C . ILE A 1 97 ? 0.157 -5.934 -1.376 1.00 86.31 97 ILE A C 1
ATOM 765 O O . ILE A 1 97 ? 0.949 -5.768 -0.443 1.00 86.31 97 ILE A O 1
ATOM 769 N N . THR A 1 98 ? -1.106 -6.312 -1.186 1.00 93.19 98 THR A N 1
ATOM 770 C CA . THR A 1 98 ? -1.670 -6.563 0.144 1.00 93.19 98 THR A CA 1
ATOM 771 C C . THR A 1 98 ? -1.167 -7.905 0.646 1.00 93.19 98 THR A C 1
ATOM 773 O O . THR A 1 98 ? -1.277 -8.922 -0.045 1.00 93.19 98 THR A O 1
ATOM 776 N N . LEU A 1 99 ? -0.600 -7.898 1.851 1.00 95.88 99 LEU A N 1
ATOM 777 C CA . LEU A 1 99 ? 0.073 -9.049 2.447 1.00 95.88 99 LEU A CA 1
ATOM 778 C C . LEU A 1 99 ? -0.637 -9.486 3.718 1.00 95.88 99 LEU A C 1
ATOM 780 O O . LEU A 1 99 ? -1.009 -8.653 4.540 1.00 95.88 99 LEU A O 1
ATOM 784 N N . THR A 1 100 ? -0.765 -10.789 3.921 1.00 97.38 100 THR A N 1
ATOM 785 C CA . THR A 1 100 ? -1.280 -11.362 5.166 1.00 97.38 100 THR A CA 1
ATOM 786 C C . THR A 1 100 ? -0.428 -12.538 5.614 1.00 97.38 100 THR A C 1
ATOM 788 O O . THR A 1 100 ? 0.255 -13.159 4.800 1.00 97.38 100 THR A O 1
ATOM 791 N N . GLU A 1 101 ? -0.433 -12.843 6.905 1.00 97.38 101 GLU A N 1
ATOM 792 C CA . GLU A 1 101 ? 0.293 -14.004 7.410 1.00 97.38 101 GLU A CA 1
ATOM 793 C C . GLU A 1 101 ? -0.391 -15.312 7.002 1.00 97.38 101 GLU A C 1
ATOM 795 O O . GLU A 1 101 ? -1.617 -15.445 7.039 1.00 97.38 101 GLU A O 1
ATOM 800 N N . ASP A 1 102 ? 0.421 -16.290 6.619 1.00 97.12 102 ASP A N 1
ATOM 801 C CA . ASP A 1 102 ? -0.034 -17.620 6.217 1.00 97.12 102 ASP A CA 1
ATOM 802 C C . ASP A 1 102 ? -0.817 -18.326 7.338 1.00 97.12 102 ASP A C 1
ATOM 804 O O . ASP A 1 102 ? -1.884 -18.894 7.105 1.00 97.12 102 ASP A O 1
ATOM 808 N N . GLU A 1 103 ? -0.362 -18.178 8.587 1.00 97.19 103 GLU A N 1
ATOM 809 C CA . GLU A 1 103 ? -1.040 -18.719 9.770 1.00 97.19 103 GLU A CA 1
ATOM 810 C C . GLU A 1 103 ? -2.468 -18.169 9.920 1.00 97.19 103 GLU A C 1
ATOM 812 O O . GLU A 1 103 ? -3.398 -18.930 10.185 1.00 97.19 103 GLU A O 1
ATOM 817 N N . LEU A 1 104 ? -2.688 -16.877 9.642 1.00 97.06 104 LEU A N 1
ATOM 818 C CA . LEU A 1 104 ? -4.031 -16.290 9.673 1.00 97.06 104 LEU A CA 1
ATOM 819 C C . LEU A 1 104 ? -4.938 -16.891 8.590 1.00 97.06 104 LEU A C 1
ATOM 821 O O . LEU A 1 104 ? -6.129 -17.108 8.817 1.00 97.06 104 LEU A O 1
ATOM 825 N N . CYS A 1 105 ? -4.392 -17.186 7.409 1.00 96.88 105 CYS A N 1
ATOM 826 C CA . CYS A 1 105 ? -5.154 -17.852 6.354 1.00 96.88 105 CYS A CA 1
ATOM 827 C C . CYS A 1 105 ? -5.565 -19.268 6.763 1.00 96.88 105 CYS A C 1
ATOM 829 O O . CYS A 1 105 ? -6.696 -19.671 6.484 1.00 96.88 105 CYS A O 1
ATOM 831 N N . HIS A 1 106 ? -4.685 -19.992 7.459 1.00 96.38 106 HIS A N 1
ATOM 832 C CA . HIS A 1 106 ? -4.998 -21.296 8.037 1.00 96.38 106 HIS A CA 1
ATOM 833 C C . HIS A 1 106 ? -6.091 -21.210 9.111 1.00 96.38 106 HIS A C 1
ATOM 835 O O . HIS A 1 106 ? -7.062 -21.968 9.040 1.00 96.38 106 HIS A O 1
ATOM 841 N N . GLU A 1 107 ? -5.989 -20.262 10.048 1.00 97.31 107 GLU A N 1
ATOM 842 C CA . GLU A 1 107 ? -6.998 -20.007 11.091 1.00 97.31 107 GLU A CA 1
ATOM 843 C C . GLU A 1 107 ? -8.384 -19.717 10.486 1.00 97.31 107 GLU A C 1
ATOM 845 O O . GLU A 1 107 ? -9.401 -20.255 10.929 1.00 97.31 107 GLU A O 1
ATOM 850 N N . LEU A 1 108 ? -8.423 -18.898 9.430 1.00 96.75 108 LEU A N 1
ATOM 851 C CA . LEU A 1 108 ? -9.647 -18.503 8.728 1.00 96.75 108 LEU A CA 1
ATOM 852 C C . LEU A 1 108 ? -10.105 -19.514 7.663 1.00 96.75 108 LEU A C 1
ATOM 854 O O . LEU A 1 108 ? -11.117 -19.283 6.998 1.00 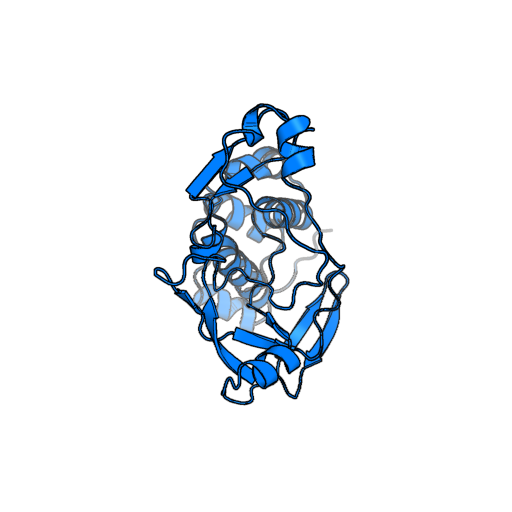96.75 108 LEU A O 1
ATOM 858 N N . GLN A 1 109 ? -9.378 -20.623 7.487 1.00 97.31 109 GLN A N 1
ATOM 859 C CA . GLN A 1 109 ? -9.644 -21.661 6.483 1.00 97.31 109 GLN A CA 1
ATOM 860 C C . GLN A 1 109 ? -9.750 -21.108 5.049 1.00 97.31 109 GLN A C 1
ATOM 862 O O . GLN A 1 109 ? -10.532 -21.594 4.222 1.00 97.31 109 GLN A O 1
ATOM 867 N N . LEU A 1 110 ? -8.960 -20.076 4.745 1.00 96.75 110 LEU A N 1
ATOM 868 C CA . LEU A 1 110 ? -8.915 -19.468 3.422 1.00 96.75 110 LEU A CA 1
ATOM 869 C C . LEU A 1 110 ? -8.217 -20.406 2.439 1.00 96.75 110 LEU A C 1
ATOM 871 O O . LEU A 1 110 ? -7.222 -21.056 2.750 1.00 96.75 110 LEU A O 1
ATOM 875 N N . LYS A 1 111 ? -8.750 -20.460 1.219 1.00 94.19 111 LYS A N 1
ATOM 876 C CA . LYS A 1 111 ? -8.179 -21.236 0.117 1.00 94.19 111 LYS A CA 1
ATOM 877 C C . LYS A 1 111 ? -7.748 -20.298 -0.996 1.00 94.19 111 LYS A C 1
ATOM 879 O O . LYS A 1 111 ? -8.396 -19.284 -1.255 1.00 94.19 111 LYS A O 1
ATOM 884 N N . GLY A 1 112 ? -6.667 -20.670 -1.663 1.00 94.69 112 GLY A N 1
ATOM 885 C CA . GLY A 1 112 ? -6.058 -19.877 -2.715 1.00 94.69 112 GLY A CA 1
ATOM 886 C C . GLY A 1 112 ? -5.199 -20.719 -3.640 1.00 94.69 112 GLY A C 1
ATOM 887 O O . GLY A 1 112 ? -5.001 -21.913 -3.408 1.00 94.69 112 GLY A O 1
ATOM 888 N N . ALA A 1 113 ? -4.683 -20.086 -4.687 1.00 96.56 113 ALA A N 1
ATOM 889 C CA . ALA A 1 113 ? -3.716 -20.709 -5.581 1.00 96.56 113 ALA A CA 1
ATOM 890 C C . ALA A 1 113 ? -2.297 -20.456 -5.068 1.00 96.56 113 ALA A C 1
ATOM 892 O O . ALA A 1 113 ? -1.968 -19.332 -4.692 1.00 96.56 113 ALA A O 1
ATOM 893 N N . LYS A 1 114 ? -1.441 -21.483 -5.084 1.00 97.56 114 LYS A N 1
ATOM 894 C CA . LYS A 1 114 ? -0.014 -21.296 -4.811 1.00 97.56 114 LYS A CA 1
ATOM 895 C C . LYS A 1 114 ? 0.594 -20.446 -5.913 1.00 97.56 114 LYS A C 1
ATOM 897 O O . LYS A 1 114 ? 0.480 -20.768 -7.095 1.00 97.56 114 LYS A O 1
ATOM 902 N N . LYS A 1 115 ? 1.249 -19.366 -5.516 1.00 95.50 115 LYS A N 1
ATOM 903 C CA . LYS A 1 115 ? 1.921 -18.435 -6.411 1.00 95.50 115 LYS A CA 1
ATOM 904 C C . LYS A 1 115 ? 3.119 -17.899 -5.634 1.00 95.50 115 LYS A C 1
ATOM 906 O O . LYS A 1 115 ? 2.902 -17.160 -4.683 1.00 95.50 115 LYS A O 1
ATOM 911 N N . PRO A 1 116 ? 4.361 -18.272 -5.969 1.00 94.88 116 PRO A N 1
ATOM 912 C CA . PRO A 1 116 ? 5.545 -17.733 -5.305 1.00 94.88 116 PRO A CA 1
ATOM 913 C C . PRO A 1 116 ? 5.598 -16.201 -5.363 1.00 94.88 116 PRO A C 1
ATOM 915 O O . PRO A 1 116 ? 5.068 -15.586 -6.295 1.00 94.88 116 PRO A O 1
ATOM 918 N N . LEU A 1 117 ? 6.206 -15.576 -4.358 1.00 90.56 117 LEU A N 1
ATOM 919 C CA . LEU A 1 117 ? 6.368 -14.124 -4.270 1.00 90.56 117 LEU A CA 1
ATOM 920 C C . LEU A 1 117 ? 7.814 -13.783 -3.908 1.00 90.56 117 LEU A C 1
ATOM 922 O O . LEU A 1 117 ? 8.379 -14.384 -3.003 1.00 90.56 117 LEU A O 1
ATOM 926 N N . CYS A 1 118 ? 8.396 -12.801 -4.591 1.00 87.00 118 CYS A N 1
ATOM 927 C CA . CYS A 1 118 ? 9.654 -12.187 -4.185 1.00 87.00 118 CYS A CA 1
ATOM 928 C C . CYS A 1 118 ? 9.364 -10.756 -3.729 1.00 87.00 118 CYS A C 1
ATOM 930 O O . CYS A 1 118 ? 8.818 -9.955 -4.489 1.00 87.00 118 CYS A O 1
ATOM 932 N N . LEU A 1 119 ? 9.682 -10.458 -2.473 1.00 84.75 119 LEU A N 1
ATOM 933 C CA . LEU A 1 119 ? 9.529 -9.145 -1.858 1.00 84.75 119 LEU A CA 1
ATOM 934 C C . LEU A 1 119 ? 10.863 -8.410 -1.903 1.00 84.75 119 LEU A C 1
ATOM 936 O O . LEU A 1 119 ? 11.890 -8.993 -1.567 1.00 84.75 119 LEU A O 1
ATOM 940 N N . SER A 1 120 ? 10.842 -7.129 -2.266 1.00 75.56 120 SER A N 1
ATOM 941 C CA . SER A 1 120 ? 12.004 -6.240 -2.173 1.00 75.56 120 SER A CA 1
ATOM 942 C C . SER A 1 120 ? 11.750 -5.191 -1.095 1.00 75.56 120 SER A C 1
ATOM 944 O O . SER A 1 120 ? 10.725 -4.513 -1.125 1.00 75.56 120 SER A O 1
ATOM 946 N N . TRP A 1 121 ? 12.665 -5.084 -0.136 1.00 66.69 121 TRP A N 1
ATOM 947 C CA . TRP A 1 121 ? 12.600 -4.144 0.983 1.00 66.69 121 TRP A CA 1
ATOM 948 C C . TRP A 1 121 ? 13.493 -2.924 0.740 1.00 66.69 121 TRP A C 1
ATOM 950 O O . TRP A 1 121 ? 14.355 -2.916 -0.148 1.00 66.69 121 TRP A O 1
ATOM 960 N N . THR A 1 122 ? 13.310 -1.886 1.558 1.00 51.94 122 THR A N 1
ATOM 961 C CA . THR A 1 122 ? 14.206 -0.726 1.571 1.00 51.94 122 THR A CA 1
ATOM 962 C C . THR A 1 122 ? 15.642 -1.183 1.864 1.00 51.94 122 THR A C 1
ATOM 964 O O . THR A 1 122 ? 15.886 -2.058 2.692 1.00 51.94 122 THR A O 1
ATOM 967 N N . GLY A 1 123 ? 16.612 -0.650 1.116 1.00 56.66 123 GLY A N 1
ATOM 968 C CA . GLY A 1 123 ? 18.012 -1.089 1.200 1.00 56.66 123 GLY A CA 1
ATOM 969 C C . GLY A 1 123 ? 18.386 -2.283 0.309 1.00 56.66 123 GLY A C 1
ATOM 970 O O . GLY A 1 123 ? 19.486 -2.811 0.450 1.00 56.66 123 GLY A O 1
ATOM 971 N N . GLY A 1 124 ? 17.513 -2.704 -0.617 1.00 62.34 124 GLY A N 1
ATOM 972 C CA . GLY A 1 124 ? 17.841 -3.689 -1.661 1.00 62.34 124 GLY A CA 1
ATOM 973 C C . GLY A 1 124 ? 17.818 -5.150 -1.203 1.00 62.34 124 GLY A C 1
ATOM 974 O O . GLY A 1 124 ? 18.212 -6.035 -1.960 1.00 62.34 124 GLY A O 1
ATOM 975 N N . GLN A 1 125 ? 17.354 -5.417 0.020 1.00 70.88 125 GLN A N 1
ATOM 976 C CA . GLN A 1 125 ? 17.162 -6.780 0.511 1.00 70.88 125 GLN A CA 1
ATOM 977 C C . GLN A 1 125 ? 15.974 -7.442 -0.190 1.00 70.88 125 GLN A C 1
ATOM 979 O O . GLN A 1 125 ? 14.929 -6.818 -0.382 1.00 70.88 125 GLN A O 1
ATOM 984 N N . GLN A 1 126 ? 16.126 -8.721 -0.531 1.00 79.88 126 GLN A N 1
ATOM 985 C CA . GLN A 1 126 ? 15.065 -9.532 -1.119 1.00 79.88 126 GLN A CA 1
ATOM 986 C C . GLN A 1 126 ? 14.672 -10.680 -0.190 1.00 79.88 126 GLN A C 1
ATOM 988 O O . GLN A 1 126 ? 15.521 -11.280 0.470 1.00 79.88 126 GLN A O 1
ATOM 993 N N . ARG A 1 127 ? 13.375 -10.988 -0.148 1.00 86.31 127 ARG A N 1
ATOM 994 C CA . ARG A 1 127 ? 12.802 -12.116 0.594 1.00 86.31 127 ARG A CA 1
ATOM 995 C C . ARG A 1 127 ? 11.926 -12.941 -0.335 1.00 86.31 127 ARG A C 1
ATOM 997 O O . ARG A 1 127 ? 10.968 -12.426 -0.906 1.00 86.31 127 ARG A O 1
ATOM 1004 N N . GLU A 1 128 ? 12.232 -14.226 -0.443 1.00 91.69 128 GLU A N 1
ATOM 1005 C CA . GLU A 1 128 ? 11.428 -15.174 -1.208 1.00 91.69 128 GLU A CA 1
ATOM 1006 C C . GLU A 1 128 ? 10.388 -15.872 -0.329 1.00 91.69 128 GLU A C 1
ATOM 1008 O O . GLU A 1 128 ? 10.685 -16.416 0.734 1.00 91.69 128 GLU A O 1
ATOM 1013 N N . GLU A 1 129 ? 9.160 -15.903 -0.826 1.00 94.56 129 GLU A N 1
ATOM 1014 C CA . GLU A 1 129 ? 8.005 -16.582 -0.256 1.00 94.56 129 GLU A CA 1
ATOM 1015 C C . GLU A 1 129 ? 7.517 -17.626 -1.266 1.00 94.56 129 GLU A C 1
ATOM 1017 O O . GLU A 1 129 ? 6.518 -17.451 -1.968 1.00 94.56 129 GLU A O 1
ATOM 1022 N N . ASN A 1 130 ? 8.269 -18.722 -1.378 1.00 96.25 130 ASN A N 1
ATOM 1023 C CA . ASN A 1 130 ? 8.004 -19.796 -2.346 1.00 96.25 130 ASN A CA 1
ATOM 1024 C C . ASN A 1 130 ? 6.673 -20.526 -2.100 1.00 96.25 130 ASN A C 1
ATOM 1026 O O . ASN A 1 130 ? 6.065 -21.050 -3.032 1.00 96.25 130 ASN A O 1
ATOM 1030 N N . GLU A 1 131 ? 6.196 -20.501 -0.855 1.00 97.06 131 GLU A N 1
ATOM 1031 C CA . GLU A 1 131 ? 4.906 -21.059 -0.437 1.00 97.06 131 GLU A CA 1
ATOM 1032 C C . GLU A 1 131 ? 3.786 -20.009 -0.403 1.00 97.06 131 GLU A C 1
ATOM 1034 O O . GLU A 1 131 ? 2.698 -20.297 0.081 1.00 97.06 131 GLU A O 1
ATOM 1039 N N . SER A 1 132 ? 4.026 -18.798 -0.921 1.00 97.62 132 SER A N 1
ATOM 1040 C CA . SER A 1 132 ? 2.998 -17.759 -0.950 1.00 97.62 132 SER A CA 1
ATOM 1041 C C . SER A 1 132 ? 1.755 -18.234 -1.708 1.00 97.62 132 SER A C 1
ATOM 1043 O O . SER A 1 132 ? 1.822 -18.835 -2.785 1.00 97.62 132 SER A O 1
ATOM 1045 N N . MET A 1 133 ? 0.594 -17.926 -1.148 1.00 97.94 133 MET A N 1
ATOM 1046 C CA . MET A 1 133 ? -0.717 -18.219 -1.708 1.00 97.94 133 MET A CA 1
ATOM 1047 C C . MET A 1 133 ? -1.378 -16.916 -2.149 1.00 97.94 133 MET A C 1
ATOM 1049 O O . MET A 1 133 ? -1.142 -15.854 -1.578 1.00 97.94 133 MET A O 1
ATOM 1053 N N . GLU A 1 134 ? -2.185 -16.968 -3.200 1.00 97.56 134 GLU A N 1
ATOM 1054 C CA . GLU A 1 134 ? -3.074 -15.885 -3.609 1.00 97.56 134 GLU A CA 1
ATOM 1055 C C . GLU A 1 134 ? -4.490 -16.216 -3.135 1.00 97.56 134 GLU A C 1
ATOM 1057 O O . GLU A 1 134 ? -5.103 -17.176 -3.610 1.00 97.56 134 GLU A O 1
ATOM 1062 N N . VAL A 1 135 ? -4.992 -15.448 -2.169 1.00 97.19 135 VAL A N 1
ATOM 1063 C CA . VAL A 1 135 ? -6.258 -15.701 -1.469 1.00 97.19 135 VAL A CA 1
ATOM 1064 C C . VAL A 1 135 ? -7.229 -14.531 -1.627 1.00 97.19 135 VAL A C 1
ATOM 1066 O O . VAL A 1 135 ? -6.870 -13.416 -2.008 1.00 97.19 135 VAL A O 1
ATOM 1069 N N . SER A 1 136 ? -8.502 -14.792 -1.337 1.00 94.06 136 SER A N 1
ATOM 1070 C CA . SER A 1 136 ? -9.510 -13.750 -1.133 1.00 94.06 136 SER A CA 1
ATOM 1071 C C . SER A 1 136 ? -9.998 -13.799 0.306 1.00 94.06 136 SER A C 1
ATOM 1073 O O . SER A 1 136 ? -10.260 -14.885 0.820 1.00 94.06 136 SER A O 1
ATOM 1075 N N . LEU A 1 137 ? -10.176 -12.639 0.926 1.00 95.50 137 LEU A N 1
ATOM 1076 C CA . LEU A 1 137 ? -10.672 -12.519 2.295 1.00 95.50 137 LEU A CA 1
ATOM 1077 C C . LEU A 1 137 ? -11.669 -11.370 2.413 1.00 95.50 137 LEU A C 1
ATOM 1079 O O . LEU A 1 137 ? -11.739 -10.499 1.549 1.00 95.50 137 LEU A O 1
ATOM 1083 N N . ASN A 1 138 ? -12.455 -11.379 3.482 1.00 93.25 138 ASN A N 1
ATOM 1084 C CA . ASN A 1 138 ? -13.430 -10.339 3.775 1.00 93.25 138 ASN A CA 1
ATOM 1085 C C . ASN A 1 138 ? -13.002 -9.570 5.027 1.00 93.25 138 ASN A C 1
ATOM 1087 O O . ASN A 1 138 ? -12.706 -10.185 6.048 1.00 93.25 138 ASN A O 1
ATOM 1091 N N . VAL A 1 139 ? -13.021 -8.239 4.965 1.00 93.12 139 VAL A N 1
ATOM 1092 C CA . VAL A 1 139 ? -12.735 -7.356 6.106 1.00 93.12 139 VAL A CA 1
ATOM 1093 C C . VAL A 1 139 ? -13.954 -6.520 6.476 1.00 93.12 139 VAL A C 1
ATOM 1095 O O . VAL A 1 139 ? -14.785 -6.193 5.628 1.00 93.12 139 VAL A O 1
ATOM 1098 N N . SER A 1 140 ? -14.069 -6.143 7.744 1.00 91.38 140 SER A N 1
ATOM 1099 C CA . SER A 1 140 ? -15.095 -5.219 8.231 1.00 91.38 140 SER A CA 1
ATOM 1100 C C . SER A 1 140 ? -14.604 -4.471 9.463 1.00 91.38 140 SER A C 1
ATOM 1102 O O . SER A 1 140 ? -13.665 -4.901 10.131 1.00 91.38 140 SER A O 1
ATOM 1104 N N . ALA A 1 141 ? -15.282 -3.373 9.792 1.00 86.75 141 ALA A N 1
ATOM 1105 C CA . ALA A 1 141 ? -15.085 -2.701 11.068 1.00 86.75 141 ALA A CA 1
ATOM 1106 C C . ALA A 1 141 ? -15.499 -3.625 12.227 1.00 86.75 141 ALA A C 1
ATOM 1108 O O . ALA A 1 141 ? -16.508 -4.336 12.139 1.00 86.75 141 ALA A O 1
ATOM 1109 N N . ILE A 1 142 ? -14.756 -3.574 13.332 1.00 82.06 142 ILE A N 1
ATOM 1110 C CA . ILE A 1 142 ? -15.087 -4.315 14.554 1.00 82.06 142 ILE A CA 1
ATOM 1111 C C . ILE A 1 142 ? -16.483 -3.893 15.037 1.00 82.06 142 ILE A C 1
ATOM 1113 O O . ILE A 1 142 ? -16.804 -2.708 15.104 1.00 82.06 142 ILE A O 1
ATOM 1117 N N . GLY A 1 143 ? -17.336 -4.873 15.345 1.00 78.50 143 GLY A N 1
ATOM 1118 C CA . GLY A 1 143 ? -18.703 -4.638 15.824 1.00 78.50 143 GLY A CA 1
ATOM 1119 C C . GLY A 1 143 ? -19.712 -4.213 14.748 1.00 78.50 143 GLY A C 1
ATOM 1120 O O . GLY A 1 143 ? -20.891 -4.049 15.059 1.00 78.50 143 GLY A O 1
ATOM 1121 N N . ASN A 1 144 ? -19.299 -4.068 13.481 1.00 73.31 144 ASN A N 1
ATOM 1122 C CA . ASN A 1 144 ? -20.193 -3.722 12.375 1.00 73.31 144 ASN A CA 1
ATOM 1123 C C . ASN A 1 144 ? -20.037 -4.678 11.185 1.00 73.31 144 ASN A C 1
ATOM 1125 O O . ASN A 1 144 ? -19.530 -4.321 10.121 1.00 73.31 144 ASN A O 1
ATOM 1129 N N . ASN A 1 145 ? -20.582 -5.884 11.339 1.00 71.88 145 ASN A N 1
ATOM 1130 C CA . ASN A 1 145 ? -20.551 -6.916 10.297 1.00 71.88 145 ASN A CA 1
ATOM 1131 C C . ASN A 1 145 ? -21.554 -6.657 9.154 1.00 71.88 145 ASN A C 1
ATOM 1133 O O . ASN A 1 145 ? -21.628 -7.440 8.212 1.00 71.88 145 ASN A O 1
ATOM 1137 N N . LYS A 1 146 ? -22.339 -5.567 9.207 1.00 78.12 146 LYS A N 1
ATOM 1138 C CA . LYS A 1 146 ? -23.300 -5.220 8.142 1.00 78.12 146 LYS A CA 1
ATOM 1139 C C . LYS A 1 146 ? -22.609 -4.715 6.875 1.00 78.12 146 LYS A C 1
ATOM 1141 O O . LYS A 1 146 ? -23.198 -4.774 5.800 1.00 78.12 146 LYS A O 1
ATOM 1146 N N . ARG A 1 147 ? -21.386 -4.187 6.996 1.00 83.69 147 ARG A N 1
ATOM 1147 C CA . ARG A 1 147 ? -20.552 -3.766 5.863 1.00 83.69 147 ARG A CA 1
ATOM 1148 C C . ARG A 1 147 ? -19.251 -4.546 5.880 1.00 83.69 147 ARG A C 1
ATOM 1150 O O . ARG A 1 147 ? -18.336 -4.221 6.630 1.00 83.69 147 ARG A O 1
ATOM 1157 N N . SER A 1 148 ? -19.205 -5.564 5.032 1.00 89.25 148 SER A N 1
ATOM 1158 C CA . SER A 1 148 ? -18.011 -6.346 4.755 1.00 89.25 148 SER A CA 1
ATOM 1159 C C . SER A 1 148 ? -17.504 -6.038 3.350 1.00 89.25 148 SER A C 1
ATOM 1161 O O . SER A 1 148 ? -18.299 -5.821 2.433 1.00 89.25 148 SER A O 1
ATOM 1163 N N . TYR A 1 149 ? -16.185 -5.995 3.197 1.00 87.75 149 TYR A N 1
ATOM 1164 C CA . TYR A 1 149 ? -15.501 -5.705 1.947 1.00 87.75 149 TYR A CA 1
ATOM 1165 C C . TYR A 1 149 ? -14.635 -6.891 1.562 1.00 87.75 149 TYR A C 1
ATOM 1167 O O . TYR A 1 149 ? -13.820 -7.354 2.358 1.00 87.75 149 TYR A O 1
ATOM 1175 N N . ARG A 1 150 ? -14.801 -7.357 0.326 1.00 88.94 150 ARG A N 1
ATOM 1176 C CA . ARG A 1 150 ? -13.986 -8.432 -0.225 1.00 88.94 150 ARG A CA 1
ATOM 1177 C C . ARG A 1 150 ? -12.678 -7.866 -0.766 1.00 88.94 150 ARG A C 1
ATOM 1179 O O . ARG A 1 150 ? -12.701 -7.005 -1.639 1.00 88.94 150 ARG A O 1
ATOM 1186 N N . MET A 1 151 ? -11.566 -8.383 -0.263 1.00 90.56 151 MET A N 1
ATOM 1187 C CA . MET A 1 151 ? -10.218 -8.201 -0.795 1.00 90.56 151 MET A CA 1
ATOM 1188 C C . MET A 1 151 ? -9.856 -9.434 -1.620 1.00 90.56 151 MET A C 1
ATOM 1190 O O . MET A 1 151 ? -10.105 -10.569 -1.201 1.00 90.56 151 MET A O 1
ATOM 1194 N N . GLN A 1 152 ? -9.312 -9.222 -2.812 1.00 90.12 152 GLN A N 1
ATOM 1195 C CA . GLN A 1 152 ? -8.925 -10.283 -3.743 1.00 90.12 152 GLN A CA 1
ATOM 1196 C C . GLN A 1 152 ? -7.437 -10.165 -4.044 1.00 90.12 152 GLN A C 1
ATOM 1198 O O . GLN A 1 152 ? -6.863 -9.105 -3.862 1.00 90.12 152 GLN A O 1
ATOM 1203 N N . LEU A 1 153 ? -6.818 -11.236 -4.540 1.00 90.94 153 LEU A N 1
ATOM 1204 C CA . LEU A 1 153 ? -5.398 -11.227 -4.913 1.00 90.94 153 LEU A CA 1
ATOM 1205 C C . LEU A 1 153 ? -4.450 -10.909 -3.737 1.00 90.94 153 LEU A C 1
ATOM 1207 O O . LEU A 1 153 ? -3.309 -10.504 -3.945 1.00 90.94 153 LEU A O 1
ATOM 1211 N N . VAL A 1 1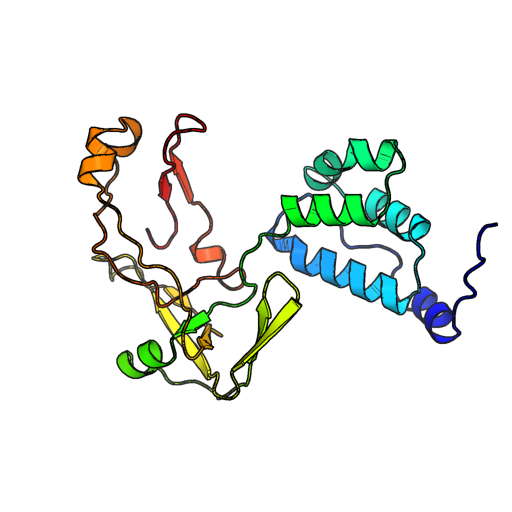54 ? -4.906 -11.128 -2.500 1.00 95.88 154 VAL A N 1
ATOM 1212 C CA . VAL A 1 154 ? -4.088 -10.955 -1.295 1.00 95.88 154 VAL A CA 1
ATOM 1213 C C . VAL A 1 154 ? -3.030 -12.049 -1.263 1.00 95.88 154 VAL A C 1
ATOM 1215 O O . VAL A 1 154 ? -3.330 -13.209 -1.556 1.00 95.88 154 VAL A O 1
ATOM 1218 N N . ARG A 1 155 ? -1.794 -11.698 -0.903 1.00 97.38 155 ARG A N 1
ATOM 1219 C CA . ARG A 1 155 ? -0.673 -12.643 -0.895 1.00 97.38 155 ARG A CA 1
ATOM 1220 C C . ARG A 1 155 ? -0.284 -13.035 0.513 1.00 97.38 155 ARG A C 1
ATOM 1222 O O . ARG A 1 155 ? -0.219 -12.182 1.397 1.00 97.38 155 ARG A O 1
ATOM 1229 N N . THR A 1 156 ? 0.004 -14.315 0.712 1.00 97.69 156 THR A N 1
ATOM 1230 C CA . THR A 1 156 ? 0.494 -14.786 2.006 1.00 97.69 156 THR A CA 1
ATOM 1231 C C . THR A 1 156 ? 2.006 -14.642 2.118 1.00 97.69 156 THR A C 1
ATOM 1233 O O . THR A 1 156 ? 2.738 -14.783 1.133 1.00 97.69 156 THR A O 1
ATOM 1236 N N . VAL A 1 157 ? 2.461 -14.355 3.332 1.00 96.44 157 VAL A N 1
ATOM 1237 C CA . VAL A 1 157 ? 3.864 -14.389 3.757 1.00 96.44 157 VAL A CA 1
ATOM 1238 C C . VAL A 1 157 ? 3.961 -15.214 5.034 1.00 96.44 157 VAL A C 1
ATOM 1240 O O . VAL A 1 157 ? 2.992 -15.289 5.788 1.00 96.44 157 VAL A O 1
ATOM 1243 N N . LYS A 1 158 ? 5.125 -15.799 5.332 1.00 95.69 158 LYS A N 1
ATOM 1244 C CA . LYS A 1 158 ? 5.286 -16.575 6.578 1.00 95.69 158 LYS A CA 1
ATOM 1245 C C . LYS A 1 158 ? 5.007 -15.751 7.836 1.00 95.69 158 LYS A C 1
ATOM 1247 O O . LYS A 1 158 ? 4.312 -16.215 8.729 1.00 95.69 158 LYS A O 1
ATOM 1252 N N . LYS A 1 159 ? 5.571 -14.545 7.888 1.00 94.12 159 LYS A N 1
ATOM 1253 C CA . LYS A 1 159 ? 5.436 -13.561 8.971 1.00 94.12 159 LYS A CA 1
ATOM 1254 C C . LYS A 1 159 ? 5.646 -12.158 8.438 1.00 94.12 159 LYS A C 1
ATOM 1256 O O . LYS A 1 159 ? 6.518 -11.971 7.584 1.00 94.12 159 LYS A O 1
ATOM 1261 N N . LEU A 1 160 ? 4.879 -11.199 8.941 1.00 92.44 160 LEU A N 1
ATOM 1262 C CA . LEU A 1 160 ? 5.074 -9.783 8.624 1.00 92.44 160 LEU A CA 1
ATOM 1263 C C . LEU A 1 160 ? 6.135 -9.131 9.520 1.00 92.44 160 LEU A C 1
ATOM 1265 O O . LEU A 1 160 ? 6.695 -8.113 9.128 1.00 92.44 160 LEU A O 1
ATOM 1269 N N . ASP A 1 161 ? 6.403 -9.714 10.696 1.00 89.44 161 ASP A N 1
ATOM 1270 C CA . ASP A 1 161 ? 7.369 -9.220 11.692 1.00 89.44 161 ASP A CA 1
ATOM 1271 C C . ASP A 1 161 ? 7.138 -7.741 12.071 1.00 89.44 161 ASP A C 1
ATOM 1273 O O . ASP A 1 161 ? 8.066 -6.975 12.335 1.00 89.44 161 ASP A O 1
ATOM 1277 N N . LEU A 1 162 ? 5.865 -7.332 12.096 1.00 89.88 162 LEU A N 1
ATOM 1278 C CA . LEU A 1 162 ? 5.460 -5.980 12.464 1.00 89.88 162 LEU A CA 1
ATOM 1279 C C . LEU A 1 162 ? 5.452 -5.801 13.987 1.00 89.88 162 LEU A C 1
ATOM 1281 O O . LEU A 1 162 ? 5.048 -6.714 14.713 1.00 89.88 162 LEU A O 1
ATOM 1285 N N . PRO A 1 163 ? 5.832 -4.611 14.485 1.00 91.69 163 PRO A N 1
ATOM 1286 C CA . PRO A 1 163 ? 5.780 -4.324 15.907 1.00 91.69 163 PRO A CA 1
ATOM 1287 C C . PRO A 1 163 ? 4.338 -4.341 16.408 1.00 91.69 163 PRO A C 1
ATOM 1289 O O . PRO A 1 163 ? 3.415 -3.870 15.737 1.00 91.69 163 PRO A O 1
ATOM 1292 N N . GLU A 1 164 ? 4.166 -4.835 17.629 1.00 93.38 164 GLU A N 1
ATOM 1293 C CA . GLU A 1 164 ? 2.898 -4.783 18.343 1.00 93.38 164 GLU A CA 1
ATOM 1294 C C . GLU A 1 164 ? 2.386 -3.340 18.444 1.00 93.38 164 GLU A C 1
ATOM 1296 O O . GLU A 1 164 ? 3.142 -2.411 18.738 1.00 93.38 164 GLU A O 1
ATOM 1301 N N . GLN A 1 165 ? 1.094 -3.150 18.182 1.00 90.00 165 GLN A N 1
ATOM 1302 C CA . GLN A 1 165 ? 0.443 -1.846 18.244 1.00 90.00 165 GLN A CA 1
ATOM 1303 C C . GLN A 1 165 ? -0.634 -1.858 19.322 1.00 90.00 165 GLN A C 1
ATOM 1305 O O . GLN A 1 165 ? -1.388 -2.820 19.457 1.00 90.00 165 GLN A O 1
ATOM 1310 N N . SER A 1 166 ? -0.737 -0.76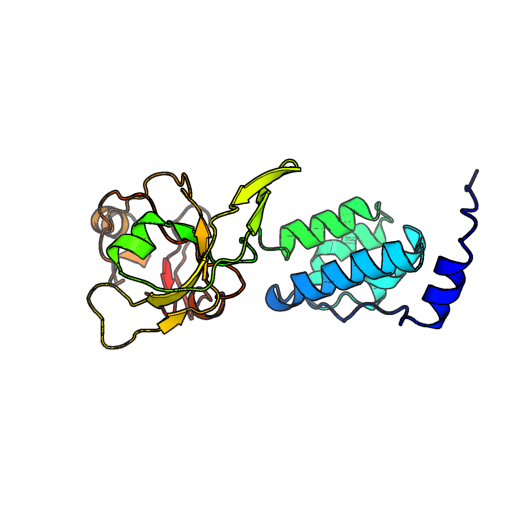0 20.068 1.00 90.50 166 SER A N 1
ATOM 1311 C CA . SER A 1 166 ? -1.823 -0.533 21.020 1.00 90.50 166 SER A CA 1
ATOM 1312 C C . SER A 1 166 ? -2.216 0.939 21.029 1.00 90.50 166 SER A C 1
ATOM 1314 O O . SER A 1 166 ? -1.379 1.822 20.842 1.00 90.50 166 SER A O 1
ATOM 1316 N N . ILE A 1 167 ? -3.506 1.217 21.232 1.00 89.50 167 ILE A N 1
ATOM 1317 C CA . ILE A 1 167 ? -4.014 2.589 21.330 1.00 89.50 167 ILE A CA 1
ATOM 1318 C C . ILE A 1 167 ? -5.024 2.661 22.465 1.00 89.50 167 ILE A C 1
ATOM 1320 O O . ILE A 1 167 ? -6.033 1.955 22.466 1.00 89.50 167 ILE A O 1
ATOM 1324 N N . ASN A 1 168 ? -4.786 3.579 23.402 1.00 91.81 168 ASN A N 1
ATOM 1325 C CA . ASN A 1 168 ? -5.734 3.909 24.456 1.00 91.81 168 ASN A CA 1
ATOM 1326 C C . ASN A 1 168 ? -6.558 5.146 24.069 1.00 91.81 168 ASN A C 1
ATOM 1328 O O . ASN A 1 168 ? -6.151 6.289 24.292 1.00 91.81 168 ASN A O 1
ATOM 1332 N N . CYS A 1 169 ? -7.745 4.922 23.505 1.00 90.69 169 CYS A N 1
ATOM 1333 C CA . CYS A 1 169 ? -8.611 6.005 23.043 1.00 90.69 169 CYS A C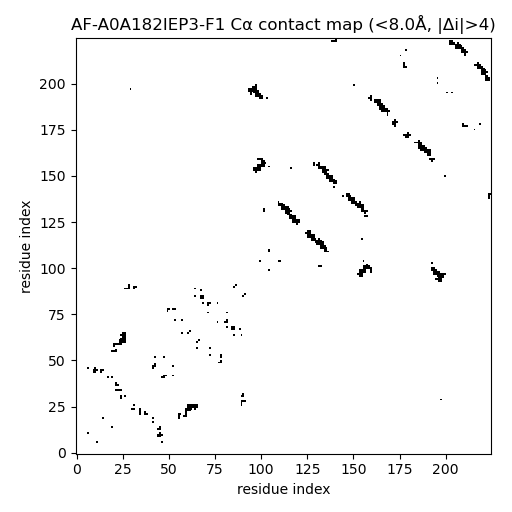A 1
ATOM 1334 C C . CYS A 1 169 ? -9.150 6.870 24.188 1.00 90.69 169 CYS A C 1
ATOM 1336 O O . CYS A 1 169 ? -9.363 8.063 23.985 1.00 90.69 169 CYS A O 1
ATOM 1338 N N . ASN A 1 170 ? -9.297 6.323 25.401 1.00 91.06 170 ASN A N 1
ATOM 1339 C CA . ASN A 1 170 ? -9.728 7.097 26.569 1.00 91.06 170 ASN A CA 1
ATOM 1340 C C . ASN A 1 170 ? -8.672 8.134 26.972 1.00 91.06 170 ASN A C 1
ATOM 1342 O O . ASN A 1 170 ? -9.001 9.292 27.225 1.00 91.06 170 ASN A O 1
ATOM 1346 N N . GLN A 1 171 ? -7.396 7.740 26.978 1.00 93.25 171 GLN A N 1
ATOM 1347 C CA . GLN A 1 171 ? -6.285 8.658 27.243 1.00 93.25 171 GLN A CA 1
ATOM 1348 C C . GLN A 1 171 ? -6.167 9.724 26.146 1.00 93.25 171 GLN A C 1
ATOM 1350 O O . GLN A 1 171 ? -6.006 10.906 26.454 1.00 93.25 171 GLN A O 1
ATOM 1355 N N . LEU A 1 172 ? -6.317 9.335 24.874 1.00 93.00 172 LEU A N 1
ATOM 1356 C CA . LEU A 1 172 ? -6.318 10.280 23.754 1.00 93.00 172 LEU A CA 1
ATOM 1357 C C . LEU A 1 172 ? -7.476 11.282 23.849 1.00 93.00 172 LEU A C 1
ATOM 1359 O O . LEU A 1 172 ? -7.254 12.481 23.707 1.00 93.00 172 LEU A O 1
ATOM 1363 N N . ALA A 1 173 ? -8.691 10.820 24.147 1.00 92.00 173 ALA A N 1
ATOM 1364 C CA . ALA A 1 173 ? -9.872 11.670 24.303 1.00 92.00 173 ALA A CA 1
ATOM 1365 C C . ALA A 1 173 ? -9.773 12.619 25.510 1.00 92.00 173 ALA A C 1
ATOM 1367 O O . ALA A 1 173 ? -10.304 13.731 25.465 1.00 92.00 173 ALA A O 1
ATOM 1368 N N . ALA A 1 174 ? -9.093 12.199 26.583 1.00 93.69 174 ALA A N 1
ATOM 1369 C CA . ALA A 1 174 ? -8.827 13.044 27.745 1.00 93.69 174 ALA A CA 1
ATOM 1370 C C . ALA A 1 174 ? -7.803 14.148 27.435 1.00 93.69 174 ALA A C 1
ATOM 1372 O O . ALA A 1 174 ? -7.954 15.275 27.909 1.00 93.69 174 ALA A O 1
ATOM 1373 N N . LYS A 1 175 ? -6.784 13.838 26.624 1.00 95.12 175 LYS A N 1
ATOM 1374 C CA . LYS A 1 175 ? -5.691 14.761 26.287 1.00 95.12 175 LYS A CA 1
ATOM 1375 C C . LYS A 1 175 ? -6.036 15.714 25.137 1.00 95.12 175 LYS A C 1
ATOM 1377 O O . LYS A 1 175 ? -5.667 16.884 25.189 1.00 95.12 175 LYS A O 1
ATOM 1382 N N . TYR A 1 176 ? -6.763 15.244 24.124 1.00 94.62 176 TYR A N 1
ATOM 1383 C CA . TYR A 1 176 ? -6.974 15.964 22.866 1.00 94.62 176 TYR A CA 1
ATOM 1384 C C . TYR A 1 176 ? -8.455 16.257 22.611 1.00 94.62 176 TYR A C 1
ATOM 1386 O O . TYR A 1 176 ? -9.266 15.368 22.337 1.00 94.62 176 TYR A O 1
ATOM 1394 N N . LYS A 1 177 ? -8.820 17.545 22.664 1.00 93.12 177 LYS A N 1
ATOM 1395 C CA . LYS A 1 177 ? -10.221 17.998 22.589 1.00 93.12 177 LYS A CA 1
ATOM 1396 C C . LYS A 1 177 ? -10.924 17.590 21.290 1.00 93.12 177 LYS A C 1
ATOM 1398 O O . LYS A 1 177 ? -12.119 17.308 21.327 1.00 93.12 177 LYS A O 1
ATOM 1403 N N . HIS A 1 178 ? -10.219 17.565 20.155 1.00 93.56 178 HIS A N 1
ATOM 1404 C CA . HIS A 1 178 ? -10.789 17.184 18.853 1.00 93.56 178 HIS A CA 1
ATOM 1405 C C . HIS A 1 178 ? -11.078 15.688 18.720 1.00 93.56 178 HIS A C 1
ATOM 1407 O O . HIS A 1 178 ? -11.859 15.317 17.849 1.00 93.56 178 HIS A O 1
ATOM 1413 N N . LEU A 1 179 ? -10.499 14.847 19.580 1.00 93.38 179 LEU A N 1
ATOM 1414 C CA . LEU A 1 179 ? -10.729 13.401 19.572 1.00 93.38 179 LEU A CA 1
ATOM 1415 C C . LEU A 1 179 ? -11.877 12.970 20.495 1.00 93.38 179 LEU A C 1
ATOM 1417 O O . LEU A 1 179 ? -12.440 11.896 20.310 1.00 93.38 179 LEU A O 1
ATOM 1421 N N . LYS A 1 180 ? -12.269 13.814 21.459 1.00 90.81 180 LYS A N 1
ATOM 1422 C CA . LYS A 1 180 ? -13.254 13.479 22.503 1.00 90.81 180 LYS A CA 1
ATOM 1423 C C . LYS A 1 180 ? -14.640 13.097 21.971 1.00 90.81 180 LYS A C 1
ATOM 1425 O O . LYS A 1 180 ? -15.337 12.312 22.603 1.00 90.81 180 LYS A O 1
ATOM 1430 N N . SER A 1 181 ? -15.063 13.670 20.847 1.00 86.62 181 SER A N 1
ATOM 1431 C CA . SER A 1 181 ? -16.383 13.414 20.253 1.00 86.62 181 SER A CA 1
ATOM 1432 C C . SER A 1 181 ? -16.397 12.252 19.258 1.00 86.62 181 SER A C 1
ATOM 1434 O O . SER A 1 181 ? -17.441 11.974 18.664 1.00 86.62 181 SER A O 1
ATOM 1436 N N . LEU A 1 182 ? -15.257 11.594 19.033 1.00 89.44 182 LEU A N 1
ATOM 1437 C CA . LEU A 1 182 ? -15.139 10.545 18.030 1.00 89.44 182 LEU A CA 1
ATOM 1438 C C . LEU A 1 182 ? -15.491 9.178 18.621 1.00 89.44 182 LEU A C 1
ATOM 1440 O O . LEU A 1 182 ? -15.082 8.876 19.742 1.00 89.44 182 LEU A O 1
ATOM 1444 N N . PRO A 1 183 ? -16.210 8.323 17.871 1.00 86.69 183 PRO A N 1
ATOM 1445 C CA . PRO A 1 183 ? -16.559 6.976 18.308 1.00 86.69 183 PRO A CA 1
ATOM 1446 C C . PRO A 1 183 ? -15.358 6.024 18.153 1.00 86.69 183 PRO A C 1
ATOM 1448 O O . PRO A 1 183 ? -15.414 5.063 17.390 1.00 86.69 183 PRO A O 1
ATOM 1451 N N . LEU A 1 184 ? -14.246 6.321 18.828 1.00 84.56 184 LEU A N 1
ATOM 1452 C CA . LEU A 1 184 ? -13.021 5.522 18.782 1.00 84.56 184 LEU A CA 1
ATOM 1453 C C . LEU A 1 184 ? -13.034 4.468 19.891 1.00 84.56 184 LEU A C 1
ATOM 1455 O O . LEU A 1 184 ? -13.364 4.765 21.038 1.00 84.56 184 LEU A O 1
ATOM 1459 N N . SER A 1 185 ? -12.654 3.241 19.550 1.00 84.50 185 SER A N 1
ATOM 1460 C CA . SER A 1 185 ? -12.471 2.149 20.510 1.00 84.50 185 SER A CA 1
ATOM 1461 C C . SER A 1 185 ? -10.989 1.893 20.733 1.00 84.50 185 SER A C 1
ATOM 1463 O O . SER A 1 185 ? -10.218 1.905 19.777 1.00 84.50 185 SER A O 1
ATOM 1465 N N . SER A 1 186 ? -10.599 1.655 21.986 1.00 88.31 186 SER A N 1
ATOM 1466 C CA . SER A 1 186 ? -9.225 1.270 22.311 1.00 88.31 186 SER A CA 1
ATOM 1467 C C . SER A 1 186 ? -8.876 -0.073 21.671 1.00 88.31 186 SER A C 1
ATOM 1469 O O . SER A 1 186 ? -9.710 -0.980 21.631 1.00 88.31 186 SER A O 1
ATOM 1471 N N . PHE A 1 187 ? -7.630 -0.211 21.228 1.00 84.75 187 PHE A N 1
ATOM 1472 C CA . PHE A 1 187 ? -7.093 -1.467 20.715 1.00 84.75 187 PHE A CA 1
ATOM 1473 C C . PHE A 1 187 ? -6.214 -2.109 21.780 1.00 84.75 187 PHE A C 1
ATOM 1475 O O . PHE A 1 187 ? -5.307 -1.463 22.315 1.00 84.75 187 PHE A O 1
ATOM 1482 N N . ASN A 1 188 ? -6.487 -3.380 22.069 1.00 85.38 188 ASN A N 1
ATOM 1483 C CA . ASN A 1 188 ? -5.579 -4.181 22.876 1.00 85.38 188 ASN A CA 1
ATOM 1484 C C . ASN A 1 188 ? -4.264 -4.382 22.113 1.00 85.38 188 ASN A C 1
ATOM 1486 O O . ASN A 1 188 ? -4.296 -4.436 20.881 1.00 85.38 188 ASN A O 1
ATOM 1490 N N . PRO A 1 189 ? -3.134 -4.503 22.825 1.00 87.94 189 PRO A N 1
ATOM 1491 C CA . PRO A 1 189 ? -1.856 -4.766 22.188 1.00 87.94 189 PRO A CA 1
ATOM 1492 C C . PRO A 1 189 ? -1.909 -6.040 21.335 1.00 87.94 189 PRO A C 1
ATOM 1494 O O . PRO A 1 189 ? -2.263 -7.112 21.826 1.00 87.94 189 PRO A O 1
ATOM 1497 N N . SER A 1 190 ? -1.640 -5.897 20.037 1.00 89.19 190 SER A N 1
ATOM 1498 C CA . SER A 1 190 ? -1.559 -7.007 19.082 1.00 89.19 190 SER A CA 1
ATOM 1499 C C . SER A 1 190 ? -0.659 -6.631 17.908 1.00 89.19 190 SER A C 1
ATOM 1501 O O . SER A 1 190 ? -0.697 -5.501 17.414 1.00 89.19 190 SER A O 1
ATOM 1503 N N . ALA A 1 191 ? 0.132 -7.589 17.427 1.00 92.56 191 ALA A N 1
ATOM 1504 C CA . ALA A 1 191 ? 0.855 -7.450 16.169 1.00 92.56 191 ALA A CA 1
ATOM 1505 C C . ALA A 1 191 ? -0.137 -7.500 14.987 1.00 92.56 191 ALA A C 1
ATOM 1507 O O . ALA A 1 191 ? -1.023 -8.365 14.975 1.00 92.56 191 ALA A O 1
ATOM 1508 N N . PRO A 1 192 ? -0.042 -6.588 14.004 1.00 93.81 192 PRO A N 1
ATOM 1509 C CA . PRO A 1 192 ? -0.861 -6.661 12.799 1.00 93.81 192 PR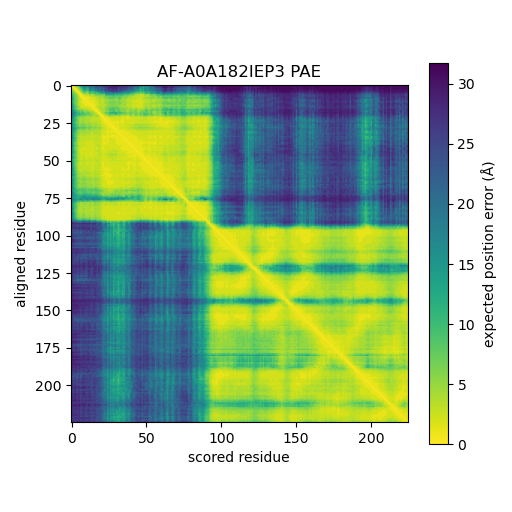O A CA 1
ATOM 1510 C C . PRO A 1 192 ? -0.506 -7.887 11.942 1.00 93.81 192 PRO A C 1
ATOM 1512 O O . PRO A 1 192 ? 0.659 -8.107 11.628 1.00 93.81 192 PRO A O 1
ATOM 1515 N N . LYS A 1 193 ? -1.525 -8.640 11.506 1.00 95.62 193 LYS A N 1
ATOM 1516 C CA . LYS A 1 193 ? -1.387 -9.827 10.631 1.00 95.62 193 LYS A CA 1
ATOM 1517 C C . LYS A 1 193 ? -1.799 -9.580 9.161 1.00 95.62 193 LYS A C 1
ATOM 1519 O O . LYS A 1 193 ? -1.865 -10.509 8.353 1.00 95.62 193 LYS A O 1
ATOM 1524 N N . LEU A 1 194 ? -2.123 -8.331 8.814 1.00 95.12 194 LEU A N 1
ATOM 1525 C CA . LEU A 1 194 ? -2.555 -7.893 7.481 1.00 95.12 194 LEU A CA 1
ATOM 1526 C C . LEU A 1 194 ? -2.008 -6.486 7.197 1.00 95.12 194 LEU A C 1
ATOM 1528 O O . LEU A 1 194 ? -2.273 -5.558 7.961 1.00 95.12 194 LEU A O 1
ATOM 1532 N N . ILE A 1 195 ? -1.302 -6.323 6.079 1.00 93.44 195 ILE A N 1
ATOM 1533 C CA . ILE A 1 195 ? -0.925 -5.029 5.499 1.00 93.44 195 ILE A CA 1
ATOM 1534 C C . ILE A 1 195 ? -1.826 -4.774 4.299 1.00 93.44 195 ILE A C 1
ATOM 1536 O O . ILE A 1 195 ? -1.776 -5.526 3.328 1.00 93.44 195 ILE A O 1
ATOM 1540 N N . ILE A 1 196 ? -2.603 -3.691 4.347 1.00 91.56 196 ILE A N 1
ATOM 1541 C CA . ILE A 1 196 ? -3.405 -3.227 3.212 1.00 91.56 196 ILE A CA 1
ATOM 1542 C C . ILE A 1 196 ? -2.570 -2.248 2.393 1.00 91.56 196 ILE A C 1
ATOM 1544 O O . ILE A 1 196 ? -2.176 -1.188 2.875 1.00 91.56 196 ILE A O 1
ATOM 1548 N N . ALA A 1 197 ? -2.311 -2.638 1.157 1.00 89.81 197 ALA A N 1
ATOM 1549 C CA . ALA A 1 197 ? -1.436 -1.968 0.213 1.00 89.81 197 ALA A CA 1
ATOM 1550 C C . ALA A 1 197 ? -2.212 -1.138 -0.817 1.00 89.81 197 ALA A C 1
ATOM 1552 O O . ALA A 1 197 ? -3.434 -0.976 -0.735 1.00 89.81 197 ALA A O 1
ATOM 1553 N N . MET A 1 198 ? -1.483 -0.603 -1.798 1.00 81.75 198 MET A N 1
ATOM 1554 C CA . MET A 1 198 ? -2.045 0.247 -2.848 1.00 81.75 198 MET A CA 1
ATOM 1555 C C . MET A 1 198 ? -3.052 -0.473 -3.754 1.00 81.75 198 MET A C 1
ATOM 1557 O O . MET A 1 198 ? -4.031 0.145 -4.172 1.00 81.75 198 MET A O 1
ATOM 1561 N N . ASP A 1 199 ? -2.890 -1.778 -3.982 1.00 78.00 199 ASP A N 1
ATOM 1562 C CA . ASP A 1 199 ? -3.870 -2.629 -4.681 1.00 78.00 199 ASP A CA 1
ATOM 1563 C C . ASP A 1 199 ? -5.271 -2.617 -4.034 1.00 78.00 199 ASP A C 1
ATOM 1565 O O . ASP A 1 199 ? -6.278 -2.871 -4.695 1.00 78.00 199 ASP A O 1
ATOM 1569 N N . HIS A 1 200 ? -5.349 -2.253 -2.753 1.00 82.44 200 HIS A N 1
ATOM 1570 C CA . HIS A 1 200 ? -6.575 -2.128 -1.974 1.00 82.44 200 HIS A CA 1
ATOM 1571 C C . HIS A 1 200 ? -6.760 -0.722 -1.370 1.00 82.44 200 HIS A C 1
ATOM 1573 O O . HIS A 1 200 ? -7.531 -0.542 -0.417 1.00 82.44 200 HIS A O 1
ATOM 1579 N N . TYR A 1 201 ? -6.120 0.298 -1.960 1.00 78.75 201 TYR A N 1
ATOM 1580 C CA . TYR A 1 201 ? -6.157 1.697 -1.509 1.00 78.75 201 TYR A CA 1
ATOM 1581 C C . TYR A 1 201 ? -7.577 2.236 -1.303 1.00 78.75 201 TYR A C 1
ATOM 1583 O O . TYR A 1 201 ? -7.840 3.020 -0.390 1.00 78.75 201 TYR A O 1
ATOM 1591 N N . PHE A 1 202 ? -8.541 1.779 -2.107 1.00 78.31 202 PHE A N 1
ATOM 1592 C CA . PHE A 1 202 ? -9.941 2.186 -1.986 1.00 78.31 202 PHE A CA 1
ATOM 1593 C C . PHE A 1 202 ? -10.503 2.026 -0.559 1.00 78.31 202 PHE A C 1
ATOM 1595 O O . PHE A 1 202 ? -11.376 2.801 -0.145 1.00 78.31 202 PHE A O 1
ATOM 1602 N N . PHE A 1 203 ? -10.011 1.052 0.213 1.00 83.19 203 PHE A N 1
ATOM 1603 C CA . PHE A 1 203 ? -10.455 0.814 1.586 1.00 83.19 203 PHE A CA 1
ATOM 1604 C C . PHE A 1 203 ? -9.788 1.730 2.615 1.00 83.19 203 PHE A C 1
ATOM 1606 O O . PHE A 1 203 ? -10.440 2.093 3.596 1.00 83.19 203 PHE A O 1
ATOM 1613 N N . THR A 1 204 ? -8.540 2.137 2.375 1.00 81.62 204 THR A N 1
ATOM 1614 C CA . THR A 1 204 ? -7.730 2.981 3.272 1.00 81.62 204 THR A CA 1
ATOM 1615 C C . THR A 1 204 ? -7.773 4.464 2.907 1.00 81.62 204 THR A C 1
ATOM 1617 O O . THR A 1 204 ? -7.369 5.307 3.708 1.00 81.62 204 THR A O 1
ATOM 1620 N N . ARG A 1 205 ? -8.331 4.808 1.738 1.00 79.44 205 ARG A N 1
ATOM 1621 C CA . ARG A 1 205 ? -8.544 6.188 1.301 1.00 79.44 205 ARG A CA 1
ATOM 1622 C C . ARG A 1 205 ? -9.289 7.003 2.375 1.00 79.44 205 ARG A C 1
ATOM 1624 O O . ARG A 1 205 ? -10.406 6.627 2.755 1.00 79.44 205 ARG A O 1
ATOM 1631 N N . PRO A 1 206 ? -8.740 8.156 2.801 1.00 82.44 206 PRO A N 1
ATOM 1632 C CA . PRO A 1 206 ? -9.403 9.058 3.736 1.00 82.44 206 PRO A CA 1
ATOM 1633 C C . PRO A 1 206 ? -10.781 9.517 3.237 1.00 82.44 206 PRO A C 1
ATOM 1635 O O . PRO A 1 206 ? -10.925 10.001 2.113 1.00 82.44 206 PRO A O 1
ATOM 1638 N N . LEU A 1 207 ? -11.799 9.393 4.091 1.00 82.88 207 LEU A N 1
ATOM 1639 C CA . LEU A 1 207 ? -13.148 9.934 3.875 1.00 82.88 207 LEU A CA 1
ATOM 1640 C C . LEU A 1 207 ? -13.375 11.231 4.653 1.00 82.88 207 LEU A C 1
ATOM 1642 O O . LEU A 1 207 ? -14.095 12.116 4.197 1.00 82.88 207 LEU A O 1
ATOM 1646 N N . LYS A 1 208 ? -12.800 11.324 5.854 1.00 87.88 208 LYS A N 1
ATOM 1647 C CA . LYS A 1 208 ? -12.832 12.517 6.702 1.00 87.88 208 LYS A CA 1
ATOM 1648 C C . LYS A 1 208 ? -11.618 12.507 7.617 1.00 87.88 208 LYS A C 1
ATOM 1650 O O . LYS A 1 208 ? -11.362 11.492 8.254 1.00 87.88 208 LYS A O 1
ATOM 1655 N N . THR A 1 209 ? -10.954 13.644 7.738 1.00 91.19 209 THR A N 1
ATOM 1656 C CA . THR A 1 209 ? -9.794 13.817 8.613 1.00 91.19 209 THR A CA 1
ATOM 1657 C C . THR A 1 209 ? -10.100 14.880 9.659 1.00 91.19 209 THR A C 1
ATOM 1659 O O . THR A 1 209 ? -10.775 15.870 9.365 1.00 91.19 209 THR A O 1
ATOM 1662 N N . ILE A 1 210 ? -9.667 14.644 10.895 1.00 90.25 210 ILE A N 1
ATOM 1663 C CA . ILE A 1 210 ? -9.778 15.578 12.013 1.00 90.25 210 ILE A CA 1
ATOM 1664 C C . ILE A 1 210 ? -8.388 15.744 12.614 1.00 90.25 210 ILE A C 1
ATOM 1666 O O . ILE A 1 210 ? -7.812 14.799 13.150 1.00 90.25 210 ILE A O 1
ATOM 1670 N N . GLU A 1 211 ? -7.885 16.967 12.537 1.00 90.88 211 GLU A N 1
ATOM 1671 C CA . GLU A 1 211 ? -6.570 17.380 13.015 1.00 90.88 211 GLU A CA 1
ATOM 1672 C C . GLU A 1 211 ? -6.645 18.798 13.599 1.00 90.88 211 GLU A C 1
ATOM 1674 O O . GLU A 1 211 ? -7.640 19.508 13.412 1.00 90.88 211 GLU A O 1
ATOM 1679 N N . ARG A 1 212 ? -5.618 19.198 14.353 1.00 89.06 212 ARG A N 1
ATOM 1680 C CA . ARG A 1 212 ? -5.554 20.501 15.041 1.00 89.06 212 ARG A CA 1
ATOM 1681 C C . ARG A 1 212 ? -4.241 21.224 14.785 1.00 89.06 212 ARG A C 1
ATOM 1683 O O . ARG A 1 212 ? -4.259 22.389 14.402 1.00 89.06 212 ARG A O 1
ATOM 1690 N N . SER A 1 213 ? -3.129 20.544 15.027 1.00 88.88 213 SER A N 1
ATOM 1691 C CA . SER A 1 213 ? -1.776 21.073 14.892 1.00 88.88 213 SER A CA 1
ATOM 1692 C C . SER A 1 213 ? -0.819 19.948 14.491 1.00 88.88 213 SER A C 1
ATOM 1694 O O . SER A 1 213 ? -1.169 18.773 14.587 1.00 88.88 213 SER A O 1
ATOM 1696 N N . MET A 1 214 ? 0.382 20.312 14.037 1.00 81.38 214 MET A N 1
ATOM 1697 C CA . MET A 1 214 ? 1.387 19.370 13.523 1.00 81.38 214 MET A CA 1
ATOM 1698 C C . MET A 1 214 ? 1.900 18.375 14.580 1.00 81.38 214 MET A C 1
ATOM 1700 O O . MET A 1 214 ? 2.364 17.296 14.233 1.00 81.38 214 MET A O 1
ATOM 1704 N N . GLU A 1 215 ? 1.809 18.731 15.861 1.00 90.69 215 GLU A N 1
ATOM 1705 C CA . GLU A 1 215 ? 2.291 17.921 16.991 1.00 90.69 215 GLU A CA 1
ATOM 1706 C C . GLU A 1 215 ? 1.169 17.101 17.653 1.00 90.69 215 GLU A C 1
ATOM 1708 O O . GLU A 1 215 ? 1.398 16.352 18.607 1.00 90.69 215 GLU A O 1
ATOM 1713 N N . GLU A 1 216 ? -0.067 17.250 17.174 1.00 92.06 216 GLU A N 1
ATOM 1714 C CA . GLU A 1 216 ? -1.239 16.571 17.709 1.00 92.06 216 GLU A CA 1
ATOM 1715 C C . GLU A 1 216 ? -1.652 15.379 16.837 1.00 92.06 216 GLU A C 1
ATOM 1717 O O . GLU A 1 216 ? -1.495 15.400 15.617 1.00 92.06 216 GLU A O 1
ATOM 1722 N N . PRO A 1 217 ? -2.234 14.329 17.442 1.00 92.12 217 PRO A N 1
ATOM 1723 C CA . PRO A 1 217 ? -2.689 13.169 16.696 1.00 92.12 217 PRO A CA 1
ATOM 1724 C C . PRO A 1 217 ? -3.802 13.528 15.712 1.00 92.12 217 PRO A C 1
ATOM 1726 O O . PRO A 1 217 ? -4.725 14.292 16.021 1.00 92.12 217 PRO A O 1
ATOM 1729 N N . VAL A 1 218 ? -3.744 12.885 14.552 1.00 91.38 218 VAL A N 1
ATOM 1730 C CA . VAL A 1 218 ? -4.749 12.970 13.496 1.00 91.38 218 VAL A CA 1
ATOM 1731 C C . VAL A 1 218 ? -5.677 11.762 13.586 1.00 91.38 218 VAL A C 1
ATOM 1733 O O . VAL A 1 218 ? -5.223 10.629 13.739 1.00 91.38 218 VAL A O 1
ATOM 1736 N N . ALA A 1 219 ? -6.982 11.993 13.466 1.00 91.88 219 ALA A N 1
ATOM 1737 C CA . ALA A 1 219 ? -7.961 10.927 13.290 1.00 91.88 219 ALA A CA 1
ATOM 1738 C C . ALA A 1 219 ? -8.495 10.938 11.859 1.00 91.88 219 ALA A C 1
ATOM 1740 O O . ALA A 1 219 ? -9.087 11.924 11.413 1.00 91.88 219 ALA A O 1
ATOM 1741 N N . THR A 1 220 ? -8.334 9.817 11.162 1.00 90.94 220 THR A N 1
ATOM 1742 C CA . THR A 1 220 ? -8.773 9.650 9.776 1.00 90.94 220 THR A CA 1
ATOM 1743 C C . THR A 1 220 ? -9.821 8.553 9.698 1.00 90.94 220 THR A C 1
ATOM 1745 O O . THR A 1 220 ? -9.558 7.411 10.056 1.00 90.94 220 THR A O 1
ATOM 1748 N N . LYS A 1 221 ? -11.009 8.904 9.207 1.00 90.69 221 LYS A N 1
ATOM 1749 C CA . LYS A 1 221 ? -12.088 7.967 8.906 1.00 90.69 221 LYS A CA 1
ATOM 1750 C C . LYS A 1 221 ? -11.876 7.353 7.533 1.00 90.69 221 LYS A C 1
ATOM 1752 O O . LYS A 1 221 ? -11.733 8.086 6.552 1.00 90.69 221 LYS A O 1
ATOM 1757 N N . THR A 1 222 ? -11.974 6.036 7.452 1.00 89.12 222 THR A N 1
ATOM 1758 C CA . THR A 1 222 ? -11.888 5.257 6.213 1.00 89.12 222 THR A CA 1
ATOM 1759 C C . THR A 1 222 ? -13.172 4.454 5.984 1.00 89.12 222 THR A C 1
ATOM 1761 O O . THR A 1 222 ? -14.168 4.604 6.699 1.00 89.12 222 THR A O 1
ATOM 1764 N N . ARG A 1 223 ? -13.191 3.587 4.964 1.00 85.31 223 ARG A N 1
ATOM 1765 C CA . ARG A 1 223 ? -14.305 2.643 4.757 1.00 85.31 223 ARG A CA 1
ATOM 1766 C C . ARG A 1 223 ? -14.322 1.514 5.786 1.00 85.31 223 ARG A C 1
ATOM 1768 O O . ARG A 1 223 ? -15.386 0.928 6.001 1.00 85.31 223 ARG A O 1
ATOM 1775 N N . LEU A 1 224 ? -13.174 1.232 6.402 1.00 87.69 224 LEU A N 1
ATOM 1776 C CA . LEU A 1 224 ? -12.986 0.176 7.397 1.00 87.69 224 LEU A CA 1
ATOM 1777 C C . LEU A 1 224 ? -13.218 0.654 8.838 1.00 87.69 224 LEU A C 1
ATOM 1779 O O . LEU A 1 224 ? -13.243 -0.169 9.748 1.00 87.69 224 LEU A O 1
ATOM 1783 N N . GLY A 1 225 ? -13.421 1.958 9.036 1.00 84.88 225 GLY A N 1
ATOM 1784 C CA . GLY A 1 225 ? -13.504 2.604 10.346 1.00 84.88 225 GLY A CA 1
ATOM 1785 C C . GLY A 1 225 ? -12.984 4.022 10.262 1.00 84.88 225 GLY A C 1
ATOM 1786 O O . GLY A 1 225 ? -11.936 4.206 9.602 1.00 84.88 225 GLY A O 1
#

Foldseek 3Di:
DPPPPDDDPQLVVLPVVPDLAFAADQLALLCLVVRVCSLVVNCVRNVDDQVSSLVNCCVRYHHPLCVQCVVVSVVVHTSVVSVVSSCVRRVPPFDQAKEFAPVVCVVVVWDFAQDKDWDADPPGDIDTDNRKGWTKDWAAAPPCPVDIDIDGRYIHDNDPPAAWDWDDLVVLLVVPVQSVPDPDDTDDTDGDRIGDGSSNVQQVDFPDKTDDDPPHDIDTDGNRD

pLDDT: mean 86.05, std 10.75, range [32.12, 97.94]

Mean predicted aligned error: 12.86 Å

Secondary structure (DSSP, 8-state):
-----PPPHHHHHHHHHS-SSPPPB-S-HHHHHHHHHHHHHHHHHHT--HHHHHHHHHHHB-HHHHHHHHHHHHHT--HHHHHHHHHHHHS--S-SS-EEEHHHHHHTT--EEE--EEEE-TTS-EEEETT-EEEEEEEE-TT-TTSEEEEEEEEEES---PPPEEE-HHHHHHH-TTTTTS---PEEEE---EE--GGGHHHHS-SEEE--STTSPPEEE-S--

Sequence (225 aa):
QEQTHDLSRSQKSARQAVSAHLPEFDGNPEDWSHFEACFEETTKLCGYSDGENVARLRQALKGKALKAVQSRLRRGEHLSEIMETLRNTFGHEGSSITLTEDELCHELQLKGAKKPLCLSWTGGQQREENESMEVSLNVSAIGNNKRSYRMQLVRTVKKLDLPEQSINCNQLAAKYKHLKSLPLSSFNPSAPKLIIAMDHYFFTRPLKTIERSMEEPVATKTRLG